Protein AF-0000000080770138 (afdb_homodimer)

Solvent-accessible surface area (backbone atoms only — not comparable to full-atom values): 15172 Å² total; per-residue (Å²): 129,86,70,52,63,52,50,51,51,54,52,38,51,50,32,44,72,73,68,39,85,48,69,77,71,56,89,82,59,51,64,48,75,45,73,47,91,84,53,34,36,38,36,38,32,60,64,54,80,55,30,27,36,43,32,42,41,29,30,88,67,35,73,73,70,49,72,66,50,52,52,50,40,27,38,61,32,43,89,66,91,48,98,60,67,45,35,44,20,22,48,97,85,57,30,39,32,36,30,39,81,42,63,42,63,95,66,53,68,73,55,52,50,50,43,50,50,41,41,50,50,53,51,50,51,52,53,50,52,50,60,65,66,44,85,126,131,85,71,52,61,50,49,51,51,55,51,38,53,51,31,44,72,73,67,39,85,47,69,77,71,57,91,82,59,51,66,48,76,46,73,47,91,84,54,34,37,38,35,39,32,59,63,55,81,55,30,26,34,44,32,42,42,30,30,89,69,36,72,71,68,48,69,68,51,52,51,50,41,28,38,62,33,42,89,65,90,48,97,59,67,46,35,45,19,23,49,98,86,55,31,40,31,34,31,40,80,41,61,43,62,96,65,52,67,72,56,50,50,50,42,50,50,41,42,51,52,53,52,49,50,53,52,50,52,50,58,66,66,44,85,126

Sequence (272 aa):
MHDLTAFHHCAAELLRHLGFDAPQPAAGQEVVSLTVEQRFTLHLGAIDQDSWFMQADLGDALPSPSAALLERALRGNQIAARPWQPVAALDTEGRLGCWLRLPSHGVDLPMLAAALDALIAAAEDLLGQAEAALPRMHDLTAFHHCAAELLRHLGFDAPQPAAGQEVVSLTVEQRFTLHLGAIDQDSWFMQADLGDALPSPSAALLERALRGNQIAARPWQPVAALDTEGRLGCWLRLPSHGVDLPMLAAALDALIAAAEDLLGQAEAALPR

InterPro domains:
  IPR010261 Tir chaperone protein (CesT) family [PF05932] (10-126)

Radius of gyration: 19.42 Å; Cα contacts (8 Å, |Δi|>4): 450; chains: 2; bounding box: 46×52×47 Å

Nearest PDB structures (foldseek):
  1xkp-assembly1_B  TM=8.056E-01  e=9.296E-06  Yersinia pestis
  4akx-assembly1_A  TM=7.926E-01  e=6.141E-06  Pseudomonas aeruginosa
  5wez-assembly1_A  TM=7.910E-01  e=4.923E-04  Escherichia coli O127:H6 str. E2348/69
  1s28-assembly1_A  TM=6.857E-01  e=1.055E-04  Pseudomonas savastanoi pv. phaseolicola
  5z38-assembly1_A  TM=7.660E-01  e=1.063E-03  Escherichia coli

pLDDT: mean 87.84, std 9.49, range [49.78, 97.94]

Foldseek 3Di:
DFPCPLQQVLVQLQCVVVVHPRPRPPDPPFKDWDDDPVQWIWIWGDDGNWKIKIKTWRCVLPVDADPVLVVVLVVLQDDDPDPARWHWDADPNRTIMIMTMDTSPDDDNVNSVVNVVNRVVSSVVSSVVRVVPPDD/DFPCPLQQVLVQLQCVVVVHPRPRPPDPPFKDWDDDPVQWIWIWGDDGNWKIKIKTWRCVLPVDFDPVLVVVLVVLQDDDPDPARWHWDADPNRTIMIMTMDTSPDDDNVNSVVNVVNRVVSSVVSSVVRVVPPDD

Organism: Chromobacterium violaceum (strain ATCC 12472 / DSM 30191 / JCM 1249 / CCUG 213 / NBRC 12614 / NCIMB 9131 / NCTC 9757 / MK) (NCBI:txid243365)

Structure (mmCIF, N/CA/C/O backbone):
data_AF-0000000080770138-model_v1
#
loop_
_entity.id
_entity.type
_entity.pdbx_description
1 polymer 'Tir chaperone protein (CesT)'
#
loop_
_atom_site.group_PDB
_atom_site.id
_atom_site.type_symbol
_atom_site.label_atom_id
_atom_site.label_alt_id
_atom_site.label_comp_id
_atom_site.label_asym_id
_atom_site.label_entity_id
_atom_site.label_seq_id
_atom_site.pdbx_PDB_ins_code
_atom_site.Cartn_x
_atom_site.Cartn_y
_atom_site.Cartn_z
_atom_site.occupancy
_atom_site.B_iso_or_equiv
_atom_site.auth_seq_id
_atom_site.auth_comp_id
_atom_site.auth_asym_id
_atom_site.auth_atom_id
_atom_site.pdbx_PDB_model_num
ATOM 1 N N . MET A 1 1 ? 14.18 -0.059 -24.812 1 50.22 1 MET A N 1
ATOM 2 C CA . MET A 1 1 ? 13.594 -1.322 -24.375 1 50.22 1 MET A CA 1
ATOM 3 C C . MET A 1 1 ? 13.82 -1.543 -22.875 1 50.22 1 MET A C 1
ATOM 5 O O . MET A 1 1 ? 14.883 -1.204 -22.359 1 50.22 1 MET A O 1
ATOM 9 N N . HIS A 1 2 ? 12.703 -1.639 -22 1 69.62 2 HIS A N 1
ATOM 10 C CA . HIS A 1 2 ? 12.781 -1.718 -20.547 1 69.62 2 HIS A CA 1
ATOM 11 C C . HIS A 1 2 ? 13.57 -2.945 -20.109 1 69.62 2 HIS A C 1
ATOM 13 O O . HIS A 1 2 ? 13.312 -4.059 -20.578 1 69.62 2 HIS A O 1
ATOM 19 N N . ASP A 1 3 ? 14.852 -2.701 -19.781 1 84.69 3 ASP A N 1
ATOM 20 C CA . ASP A 1 3 ? 15.695 -3.781 -19.281 1 84.69 3 ASP A CA 1
ATOM 21 C C . ASP A 1 3 ? 14.984 -4.582 -18.188 1 84.69 3 ASP A C 1
ATOM 23 O O . ASP A 1 3 ? 14.766 -4.082 -17.078 1 84.69 3 ASP A O 1
ATOM 27 N N . LEU A 1 4 ? 14.516 -5.867 -18.625 1 90.12 4 LEU A N 1
ATOM 28 C CA . LEU A 1 4 ? 13.719 -6.711 -17.734 1 90.12 4 LEU A CA 1
ATOM 29 C C . LEU A 1 4 ? 14.586 -7.773 -17.062 1 90.12 4 LEU A C 1
ATOM 31 O O . LEU A 1 4 ? 14.07 -8.648 -16.359 1 90.12 4 LEU A O 1
ATOM 35 N N . THR A 1 5 ? 15.859 -7.652 -17.219 1 89.12 5 THR A N 1
ATOM 36 C CA . THR A 1 5 ? 16.797 -8.695 -16.797 1 89.12 5 THR A CA 1
ATOM 37 C C . THR A 1 5 ? 16.703 -8.93 -15.289 1 89.12 5 THR A C 1
ATOM 39 O O . THR A 1 5 ? 16.641 -10.07 -14.836 1 89.12 5 THR A O 1
ATOM 42 N N . ALA A 1 6 ? 16.719 -7.883 -14.547 1 89.44 6 ALA A N 1
ATOM 43 C CA . ALA A 1 6 ? 16.672 -8 -13.094 1 89.44 6 ALA A CA 1
ATOM 44 C C . ALA A 1 6 ? 15.375 -8.648 -12.633 1 89.44 6 ALA A C 1
ATOM 46 O O . ALA A 1 6 ? 15.383 -9.531 -11.766 1 89.44 6 ALA A O 1
ATOM 47 N N . PHE A 1 7 ? 14.328 -8.211 -13.242 1 91.56 7 PHE A N 1
ATOM 48 C CA . PHE A 1 7 ? 13.039 -8.805 -12.922 1 91.56 7 PHE A CA 1
ATOM 49 C C . PHE A 1 7 ? 13.016 -10.289 -13.273 1 91.56 7 PHE A C 1
ATOM 51 O O . PHE A 1 7 ? 12.609 -11.125 -12.461 1 91.56 7 PHE A O 1
ATOM 58 N N . HIS A 1 8 ? 13.414 -10.633 -14.414 1 91 8 HIS A N 1
ATOM 59 C CA . HIS A 1 8 ? 13.406 -12.023 -14.852 1 91 8 HIS A CA 1
ATOM 60 C C . HIS A 1 8 ? 14.219 -12.906 -13.906 1 91 8 HIS A C 1
ATOM 62 O O . HIS A 1 8 ? 13.82 -14.039 -13.609 1 91 8 HIS A O 1
ATOM 68 N N . HIS A 1 9 ? 15.281 -12.383 -13.469 1 89.25 9 HIS A N 1
ATOM 69 C CA . HIS A 1 9 ? 16.125 -13.125 -12.539 1 89.25 9 HIS A CA 1
ATOM 70 C C . HIS A 1 9 ? 15.391 -13.406 -11.234 1 89.25 9 HIS A C 1
ATOM 72 O O . HIS A 1 9 ? 15.375 -14.539 -10.758 1 89.25 9 HIS A O 1
ATOM 78 N N . CYS A 1 10 ? 14.805 -12.383 -10.672 1 90.31 10 CYS A N 1
ATOM 79 C CA . CYS A 1 10 ? 14.07 -12.523 -9.414 1 90.31 10 CYS A CA 1
ATOM 80 C C . CYS A 1 10 ? 12.906 -13.492 -9.57 1 90.31 10 CYS A C 1
ATOM 82 O O . CYS A 1 10 ? 12.711 -14.383 -8.742 1 90.31 10 CYS A O 1
ATOM 84 N N . ALA A 1 11 ? 12.18 -13.312 -10.641 1 90 11 ALA A N 1
ATOM 85 C CA . ALA A 1 11 ? 11.023 -14.164 -10.906 1 90 11 ALA A CA 1
ATOM 86 C C . ALA A 1 11 ? 11.445 -15.625 -11.062 1 90 11 ALA A C 1
ATOM 88 O O . ALA A 1 11 ? 10.82 -16.516 -10.492 1 90 11 ALA A O 1
ATOM 89 N N . ALA A 1 12 ? 12.461 -15.828 -11.789 1 88.31 12 ALA A N 1
ATOM 90 C CA . ALA A 1 12 ? 12.945 -17.188 -12.023 1 88.31 12 ALA A CA 1
ATOM 91 C C . ALA A 1 12 ? 13.398 -17.844 -10.727 1 88.31 12 ALA A C 1
ATOM 93 O O . ALA A 1 12 ? 13.125 -19.016 -10.484 1 88.31 12 ALA A O 1
ATOM 94 N N . GLU A 1 13 ? 14.078 -17.125 -9.945 1 89.38 13 GLU A N 1
ATOM 95 C CA . GLU A 1 13 ? 14.555 -17.625 -8.664 1 89.38 13 GLU A CA 1
ATOM 96 C C . GLU A 1 13 ? 13.383 -18.031 -7.766 1 89.38 13 GLU A C 1
ATOM 98 O O . GLU A 1 13 ? 13.422 -19.094 -7.137 1 89.38 13 GLU A O 1
ATOM 103 N N . LEU A 1 14 ? 12.461 -17.172 -7.75 1 89.12 14 LEU A N 1
ATOM 104 C CA . LEU A 1 14 ? 11.289 -17.453 -6.926 1 89.12 14 LEU A CA 1
ATOM 105 C C . LEU A 1 14 ? 10.547 -18.688 -7.434 1 89.12 14 LEU A C 1
ATOM 107 O O . LEU A 1 14 ? 10.18 -19.562 -6.648 1 89.12 14 LEU A O 1
ATOM 111 N N . LEU A 1 15 ? 10.352 -18.75 -8.703 1 86.81 15 LEU A N 1
ATOM 112 C CA . LEU A 1 15 ? 9.625 -19.859 -9.297 1 86.81 15 LEU A CA 1
ATOM 113 C C . LEU A 1 15 ? 10.359 -21.172 -9.07 1 86.81 15 LEU A C 1
ATOM 115 O O . LEU A 1 15 ? 9.742 -22.203 -8.758 1 86.81 15 LEU A O 1
ATOM 119 N N . ARG A 1 16 ? 11.633 -21.078 -9.18 1 87.31 16 ARG A N 1
ATOM 120 C CA . ARG A 1 16 ? 12.438 -22.266 -8.898 1 87.31 16 ARG A CA 1
ATOM 121 C C . ARG A 1 16 ? 12.281 -22.703 -7.445 1 87.31 16 ARG A C 1
ATOM 123 O O . ARG A 1 16 ? 12.156 -23.891 -7.164 1 87.31 16 ARG A O 1
ATOM 130 N N . HIS A 1 17 ? 12.281 -21.766 -6.633 1 87.12 17 HIS A N 1
ATOM 131 C CA . HIS A 1 17 ? 12.109 -22.047 -5.211 1 87.12 17 HIS A CA 1
ATOM 132 C C . HIS A 1 17 ? 10.758 -22.703 -4.941 1 87.12 17 HIS A C 1
ATOM 134 O O . HIS A 1 17 ? 10.641 -23.547 -4.051 1 87.12 17 HIS A O 1
ATOM 140 N N . LEU A 1 18 ? 9.758 -22.328 -5.68 1 83.62 18 LEU A N 1
ATOM 141 C CA . LEU A 1 18 ? 8.414 -22.859 -5.508 1 83.62 18 LEU A CA 1
ATOM 142 C C . LEU A 1 18 ? 8.266 -24.219 -6.184 1 83.62 18 LEU A C 1
ATOM 144 O O . LEU A 1 18 ? 7.203 -24.844 -6.109 1 83.62 18 LEU A O 1
ATOM 148 N N . GLY A 1 19 ? 9.25 -24.672 -6.863 1 81.31 19 GLY A N 1
ATOM 149 C CA . GLY A 1 19 ? 9.234 -25.984 -7.484 1 81.31 19 GLY A CA 1
ATOM 150 C C . GLY A 1 19 ? 8.734 -25.969 -8.914 1 81.31 19 GLY A C 1
ATOM 151 O O . GLY A 1 19 ? 8.383 -27 -9.477 1 81.31 19 GLY A O 1
ATOM 152 N N . PHE A 1 20 ? 8.523 -24.812 -9.328 1 78.19 20 PHE A N 1
ATOM 153 C CA . PHE A 1 20 ? 8.086 -24.703 -10.711 1 78.19 20 PHE A CA 1
ATOM 154 C C . PHE A 1 20 ? 9.273 -24.703 -11.664 1 78.19 20 PHE A C 1
ATOM 156 O O . PHE A 1 20 ? 10.344 -24.203 -11.32 1 78.19 20 PHE A O 1
ATOM 163 N N . ASP A 1 21 ? 8.984 -25.547 -12.711 1 70.81 21 ASP A N 1
ATOM 164 C CA . ASP A 1 21 ? 9.969 -25.375 -13.773 1 70.81 21 ASP A CA 1
ATOM 165 C C . ASP A 1 21 ? 9.906 -23.969 -14.359 1 70.81 21 ASP A C 1
ATOM 167 O O . ASP A 1 21 ? 8.828 -23.469 -14.695 1 70.81 21 ASP A O 1
ATOM 171 N N . ALA A 1 22 ? 10.711 -23.125 -13.867 1 61.22 22 ALA A N 1
ATOM 172 C CA . ALA A 1 22 ? 10.633 -21.734 -14.281 1 61.22 22 ALA A CA 1
ATOM 173 C C . ALA A 1 22 ? 11.25 -21.531 -15.664 1 61.22 22 ALA A C 1
ATOM 175 O O . ALA A 1 22 ? 12.469 -21.391 -15.797 1 61.22 22 ALA A O 1
ATOM 176 N N . PRO A 1 23 ? 10.438 -21.891 -16.719 1 61.12 23 PRO A N 1
ATOM 177 C CA . PRO A 1 23 ? 11.055 -21.5 -17.984 1 61.12 23 PRO A CA 1
ATOM 178 C C . PRO A 1 23 ? 11.469 -20.031 -18.016 1 61.12 23 PRO A C 1
ATOM 180 O O . PRO A 1 23 ? 10.867 -19.203 -17.328 1 61.12 23 PRO A O 1
ATOM 183 N N . GLN A 1 24 ? 12.625 -19.766 -18.562 1 66.62 24 GLN A N 1
ATOM 184 C CA . GLN A 1 24 ? 13.031 -18.391 -18.781 1 66.62 24 GLN A CA 1
ATOM 185 C C . GLN A 1 24 ? 11.914 -17.578 -19.453 1 66.62 24 GLN A C 1
ATOM 187 O O . GLN A 1 24 ? 11.406 -17.984 -20.5 1 66.62 24 GLN A O 1
ATOM 192 N N . PRO A 1 25 ? 11.422 -16.656 -18.625 1 70.12 25 PRO A N 1
ATOM 193 C CA . PRO A 1 25 ? 10.438 -15.812 -19.328 1 70.12 25 PRO A CA 1
ATOM 194 C C . PRO A 1 25 ? 10.922 -15.336 -20.688 1 70.12 25 PRO A C 1
ATOM 196 O O . PRO A 1 25 ? 12.125 -15.164 -20.891 1 70.12 25 PRO A O 1
ATOM 199 N N . ALA A 1 26 ? 9.992 -15.383 -21.672 1 76.25 26 ALA A N 1
ATOM 200 C CA . ALA A 1 26 ? 10.336 -14.836 -22.984 1 76.25 26 ALA A CA 1
ATOM 201 C C . ALA A 1 26 ? 10.922 -13.438 -22.844 1 76.25 26 ALA A C 1
ATOM 203 O O . ALA A 1 26 ? 10.648 -12.727 -21.875 1 76.25 26 ALA A O 1
ATOM 204 N N . ALA A 1 27 ? 11.594 -13.195 -23.953 1 75.31 27 ALA A N 1
ATOM 205 C CA . ALA A 1 27 ? 12.18 -11.859 -24 1 75.31 27 ALA A CA 1
ATOM 206 C C . ALA A 1 27 ? 11.102 -10.781 -23.938 1 75.31 27 ALA A C 1
ATOM 208 O O . ALA A 1 27 ? 10.07 -10.883 -24.594 1 75.31 27 ALA A O 1
ATOM 209 N N . GLY A 1 28 ? 11.023 -9.984 -22.953 1 82.38 28 GLY A N 1
ATOM 210 C CA . GLY A 1 28 ? 10.109 -8.859 -22.859 1 82.38 28 GLY A CA 1
ATOM 211 C C . GLY A 1 28 ? 8.883 -9.164 -22.016 1 82.38 28 GLY A C 1
ATOM 212 O O . GLY A 1 28 ? 8.008 -8.312 -21.859 1 82.38 28 GLY A O 1
ATOM 213 N N . GLN A 1 29 ? 8.805 -10.484 -21.781 1 83.94 29 GLN A N 1
ATOM 214 C CA . GLN A 1 29 ? 7.648 -10.844 -20.953 1 83.94 29 GLN A CA 1
ATOM 215 C C . GLN A 1 29 ? 7.652 -10.07 -19.641 1 83.94 29 GLN A C 1
ATOM 217 O O . GLN A 1 29 ? 8.508 -10.305 -18.781 1 83.94 29 GLN A O 1
ATOM 222 N N . GLU A 1 30 ? 6.625 -9.227 -19.422 1 89.56 30 GLU A N 1
ATOM 223 C CA . GLU A 1 30 ? 6.609 -8.328 -18.281 1 89.56 30 GLU A CA 1
ATOM 224 C C . GLU A 1 30 ? 5.805 -8.922 -17.125 1 89.56 30 GLU A C 1
ATOM 226 O O . GLU A 1 30 ? 5.875 -8.43 -15.992 1 89.56 30 GLU A O 1
ATOM 231 N N . VAL A 1 31 ? 5.031 -10 -17.516 1 90.44 31 VAL A N 1
ATOM 232 C CA . VAL A 1 31 ? 4.199 -10.586 -16.484 1 90.44 31 VAL A CA 1
ATOM 233 C C . VAL A 1 31 ? 4.25 -12.109 -16.562 1 90.44 31 VAL A C 1
ATOM 235 O O . VAL A 1 31 ? 4.207 -12.672 -17.656 1 90.44 31 VAL A O 1
ATOM 238 N N . VAL A 1 32 ? 4.398 -12.75 -15.461 1 88.38 32 VAL A N 1
ATOM 239 C CA . VAL A 1 32 ? 4.309 -14.195 -15.289 1 88.38 32 VAL A CA 1
ATOM 240 C C . VAL A 1 32 ? 3.174 -14.539 -14.328 1 88.38 32 VAL A C 1
ATOM 242 O O . VAL A 1 32 ? 3.049 -13.922 -13.266 1 88.38 32 VAL A O 1
ATOM 245 N N . SER A 1 33 ? 2.371 -15.492 -14.766 1 88.62 33 SER A N 1
ATOM 246 C CA . SER A 1 33 ? 1.244 -15.859 -13.914 1 88.62 33 SER A CA 1
ATOM 247 C C . SER A 1 33 ? 1.257 -17.344 -13.594 1 88.62 33 SER A C 1
ATOM 249 O O . SER A 1 33 ? 1.624 -18.172 -14.438 1 88.62 33 SER A O 1
ATOM 251 N N . LEU A 1 34 ? 0.847 -17.625 -12.383 1 83.38 34 LEU A N 1
ATOM 252 C CA . LEU A 1 34 ? 0.675 -19.016 -11.984 1 83.38 34 LEU A CA 1
ATOM 253 C C . LEU A 1 34 ? -0.52 -19.172 -11.047 1 83.38 34 LEU A C 1
ATOM 255 O O . LEU A 1 34 ? -0.789 -18.297 -10.227 1 83.38 34 LEU A O 1
ATOM 259 N N . THR A 1 35 ? -1.291 -20.234 -11.281 1 81.62 35 THR A N 1
ATOM 260 C CA . THR A 1 35 ? -2.422 -20.531 -10.406 1 81.62 35 THR A CA 1
ATOM 261 C C . THR A 1 35 ? -1.966 -21.297 -9.172 1 81.62 35 THR A C 1
ATOM 263 O O . THR A 1 35 ? -1.229 -22.281 -9.281 1 81.62 35 THR A O 1
ATOM 266 N N . VAL A 1 36 ? -2.352 -20.781 -8.031 1 77.56 36 VAL A N 1
ATOM 267 C CA . VAL A 1 36 ? -1.995 -21.422 -6.77 1 77.56 36 VAL A CA 1
ATOM 268 C C . VAL A 1 36 ? -3.176 -22.234 -6.254 1 77.56 36 VAL A C 1
ATOM 270 O O . VAL A 1 36 ? -4.207 -21.688 -5.875 1 77.56 36 VAL A O 1
ATOM 273 N N . GLU A 1 37 ? -3.035 -23.547 -6.145 1 74.31 37 GLU A N 1
ATOM 274 C CA . GLU A 1 37 ? -3.977 -24.531 -5.605 1 74.31 37 GLU A CA 1
ATOM 275 C C . GLU A 1 37 ? -5.406 -24.219 -6.047 1 74.31 37 GLU A C 1
ATOM 277 O O . GLU A 1 37 ? -6.348 -24.375 -5.27 1 74.31 37 GLU A O 1
ATOM 282 N N . GLN A 1 38 ? -5.625 -23.594 -7.105 1 75.38 38 GLN A N 1
ATOM 283 C CA . GLN A 1 38 ? -6.926 -23.297 -7.699 1 75.38 38 GLN A CA 1
ATOM 284 C C . GLN A 1 38 ? -7.707 -22.297 -6.852 1 75.38 38 GLN A C 1
ATOM 286 O O . GLN A 1 38 ? -8.93 -22.219 -6.949 1 75.38 38 GLN A O 1
ATOM 291 N N . ARG A 1 39 ? -7.09 -21.688 -5.918 1 81.38 39 ARG A N 1
ATOM 292 C CA . ARG A 1 39 ? -7.777 -20.734 -5.059 1 81.38 39 ARG A CA 1
ATOM 293 C C . ARG A 1 39 ? -7.613 -19.312 -5.582 1 81.38 39 ARG A C 1
ATOM 295 O O . ARG A 1 39 ? -8.562 -18.531 -5.574 1 81.38 39 ARG A O 1
ATOM 302 N N . PHE A 1 40 ? -6.41 -19.047 -6.027 1 88.31 40 PHE A N 1
ATOM 303 C CA . PHE A 1 40 ? -6.191 -17.719 -6.609 1 88.31 40 PHE A CA 1
ATOM 304 C C . PHE A 1 40 ? -5.004 -17.75 -7.566 1 88.31 40 PHE A C 1
ATOM 306 O O . PHE A 1 40 ? -4.262 -18.734 -7.621 1 88.31 40 PHE A O 1
ATOM 313 N N . THR A 1 41 ? -4.93 -16.766 -8.414 1 91.19 41 THR A N 1
ATOM 314 C CA . THR A 1 41 ? -3.854 -16.641 -9.398 1 91.19 41 THR A CA 1
ATOM 315 C C . THR A 1 41 ? -2.787 -15.664 -8.914 1 91.19 41 THR A C 1
ATOM 317 O O . THR A 1 41 ? -3.107 -14.555 -8.484 1 91.19 41 THR A O 1
ATOM 320 N N . LEU A 1 42 ? -1.562 -16.094 -8.961 1 92.94 42 LEU A N 1
ATOM 321 C CA . LEU A 1 42 ? -0.413 -15.266 -8.617 1 92.94 42 LEU A CA 1
ATOM 322 C C . LEU A 1 42 ? 0.199 -14.648 -9.875 1 92.94 42 LEU A C 1
ATOM 324 O O . LEU A 1 42 ? 0.485 -15.352 -10.844 1 92.94 42 LEU A O 1
ATOM 328 N N . HIS A 1 43 ? 0.376 -13.359 -9.891 1 93.69 43 HIS A N 1
ATOM 329 C CA . HIS A 1 43 ? 1.043 -12.641 -10.969 1 93.69 43 HIS A CA 1
ATOM 330 C C . HIS A 1 43 ? 2.342 -12 -10.484 1 93.69 43 HIS A C 1
ATOM 332 O O . HIS A 1 43 ? 2.367 -11.352 -9.438 1 93.69 43 HIS A O 1
ATOM 338 N N . LEU A 1 44 ? 3.355 -12.305 -11.18 1 94.25 44 LEU A N 1
ATOM 339 C CA . LEU A 1 44 ? 4.609 -11.562 -11.039 1 94.25 44 LEU A CA 1
ATOM 340 C C . LEU A 1 44 ? 4.82 -10.625 -12.227 1 94.25 44 LEU A C 1
ATOM 342 O O . LEU A 1 44 ? 4.703 -11.047 -13.383 1 94.25 44 LEU A O 1
ATOM 346 N N . GLY A 1 45 ? 5.129 -9.336 -11.898 1 94.88 45 GLY A N 1
ATOM 347 C CA . GLY A 1 45 ? 5.242 -8.414 -13.023 1 94.88 45 GLY A CA 1
ATOM 348 C C . GLY A 1 45 ? 6.242 -7.301 -12.781 1 94.88 45 GLY A C 1
ATOM 349 O O . GLY A 1 45 ? 6.445 -6.875 -11.648 1 94.88 45 GLY A O 1
ATOM 350 N N . ALA A 1 46 ? 6.746 -6.816 -13.891 1 94 46 ALA A N 1
ATOM 351 C CA . ALA A 1 46 ? 7.648 -5.668 -13.828 1 94 46 ALA A CA 1
ATOM 352 C C . ALA A 1 46 ? 6.867 -4.359 -13.75 1 94 46 ALA A C 1
ATOM 354 O O . ALA A 1 46 ? 5.836 -4.203 -14.406 1 94 46 ALA A O 1
ATOM 355 N N . ILE A 1 47 ? 7.281 -3.455 -12.898 1 92.06 47 ILE A N 1
ATOM 356 C CA . ILE A 1 47 ? 6.703 -2.117 -12.844 1 92.06 47 ILE A CA 1
ATOM 357 C C . ILE A 1 47 ? 7.59 -1.143 -13.617 1 92.06 47 ILE A C 1
ATOM 359 O O . ILE A 1 47 ? 7.129 -0.488 -14.555 1 92.06 47 ILE A O 1
ATOM 363 N N . ASP A 1 48 ? 8.852 -1.019 -13.242 1 87.5 48 ASP A N 1
ATOM 364 C CA . ASP A 1 48 ? 9.883 -0.213 -13.883 1 87.5 48 ASP A CA 1
ATOM 365 C C . ASP A 1 48 ? 11.258 -0.848 -13.711 1 87.5 48 ASP A C 1
ATOM 367 O O . ASP A 1 48 ? 11.367 -2.037 -13.406 1 87.5 48 ASP A O 1
ATOM 371 N N . GLN A 1 49 ? 12.266 -0.114 -13.977 1 84.38 49 GLN A N 1
ATOM 372 C CA . GLN A 1 49 ? 13.617 -0.66 -13.938 1 84.38 49 GLN A CA 1
ATOM 373 C C . GLN A 1 49 ? 14.008 -1.046 -12.516 1 84.38 49 GLN A C 1
ATOM 375 O O . GLN A 1 49 ? 14.828 -1.947 -12.312 1 84.38 49 GLN A O 1
ATOM 380 N N . ASP A 1 50 ? 13.328 -0.495 -11.594 1 87.81 50 ASP A N 1
ATOM 381 C CA . ASP A 1 50 ? 13.812 -0.628 -10.227 1 87.81 50 ASP A CA 1
ATOM 382 C C . ASP A 1 50 ? 12.852 -1.467 -9.383 1 87.81 50 ASP A C 1
ATOM 384 O O . ASP A 1 50 ? 13.195 -1.89 -8.273 1 87.81 50 ASP A O 1
ATOM 388 N N . SER A 1 51 ? 11.656 -1.701 -9.984 1 92.81 51 SER A N 1
ATOM 389 C CA . SER A 1 51 ? 10.664 -2.33 -9.117 1 92.81 51 SER A CA 1
ATOM 390 C C . SER A 1 51 ? 9.805 -3.324 -9.891 1 92.81 51 SER A C 1
ATOM 392 O O . SER A 1 51 ? 9.641 -3.193 -11.102 1 92.81 51 SER A O 1
ATOM 394 N N . TRP A 1 52 ? 9.367 -4.312 -9.242 1 93.75 52 TRP A N 1
ATOM 395 C CA . TRP A 1 52 ? 8.383 -5.273 -9.742 1 93.75 52 TRP A CA 1
ATOM 396 C C . TRP A 1 52 ? 7.391 -5.648 -8.648 1 93.75 52 TRP A C 1
ATOM 398 O O . TRP A 1 52 ? 7.477 -5.148 -7.523 1 93.75 52 TRP A O 1
ATOM 408 N N . PHE A 1 53 ? 6.363 -6.426 -9.07 1 95.69 53 PHE A N 1
ATOM 409 C CA . PHE A 1 53 ? 5.324 -6.695 -8.086 1 95.69 53 PHE A CA 1
ATOM 410 C C . PHE A 1 53 ? 4.938 -8.172 -8.094 1 95.69 53 PHE A C 1
ATOM 412 O O . PHE A 1 53 ? 5.219 -8.883 -9.062 1 95.69 53 PHE A O 1
ATOM 419 N N . MET A 1 54 ? 4.395 -8.594 -6.992 1 96.06 54 MET A N 1
ATOM 420 C CA . MET A 1 54 ? 3.613 -9.82 -6.848 1 96.06 54 MET A CA 1
ATOM 421 C C . MET A 1 54 ? 2.156 -9.5 -6.527 1 96.06 54 MET A C 1
ATOM 423 O O . MET A 1 54 ? 1.874 -8.641 -5.695 1 96.06 54 MET A O 1
ATOM 427 N N . GLN A 1 55 ? 1.3 -10.18 -7.219 1 96.62 55 GLN A N 1
ATOM 428 C CA . GLN A 1 55 ? -0.12 -9.93 -7 1 96.62 55 GLN A CA 1
ATOM 429 C C . GLN A 1 55 ? -0.909 -11.234 -6.941 1 96.62 55 GLN A C 1
ATOM 431 O O . GLN A 1 55 ? -0.664 -12.148 -7.734 1 96.62 55 GLN A O 1
ATOM 436 N N . ALA A 1 56 ? -1.729 -11.336 -5.98 1 95.75 56 ALA A N 1
ATOM 437 C CA . ALA A 1 56 ? -2.713 -12.414 -5.918 1 95.75 56 ALA A CA 1
ATOM 438 C C . ALA A 1 56 ? -4.086 -11.93 -6.375 1 95.75 56 ALA A C 1
ATOM 440 O O . ALA A 1 56 ? -4.66 -11.016 -5.773 1 95.75 56 ALA A O 1
ATOM 441 N N . ASP A 1 57 ? -4.555 -12.5 -7.375 1 93.81 57 ASP A N 1
ATOM 442 C CA . ASP A 1 57 ? -5.891 -12.234 -7.898 1 93.81 57 ASP A CA 1
ATOM 443 C C . ASP A 1 57 ? -6.91 -13.211 -7.312 1 93.81 57 ASP A C 1
ATOM 445 O O . ASP A 1 57 ? -6.828 -14.422 -7.543 1 93.81 57 ASP A O 1
ATOM 449 N N . LEU A 1 58 ? -7.898 -12.602 -6.629 1 93.19 58 LEU A N 1
ATOM 450 C CA . LEU A 1 58 ? -8.891 -13.422 -5.945 1 93.19 58 LEU A CA 1
ATOM 451 C C . LEU A 1 58 ? -10.227 -13.391 -6.684 1 93.19 58 LEU A C 1
ATOM 453 O O . LEU A 1 58 ? -11.227 -13.906 -6.188 1 93.19 58 LEU A O 1
ATOM 457 N N . GLY A 1 59 ? -10.305 -12.734 -7.781 1 81.88 59 GLY A N 1
ATOM 458 C CA . GLY A 1 59 ? -11.555 -12.445 -8.469 1 81.88 59 GLY A CA 1
ATOM 459 C C . GLY A 1 59 ? -12.383 -13.688 -8.75 1 81.88 59 GLY A C 1
ATOM 460 O O . GLY A 1 59 ? -13.594 -13.703 -8.508 1 81.88 59 GLY A O 1
ATOM 461 N N . ASP A 1 60 ? -11.836 -14.75 -9.172 1 80.62 60 ASP A N 1
ATOM 462 C CA . ASP A 1 60 ? -12.578 -15.953 -9.5 1 80.62 60 ASP A CA 1
ATOM 463 C C . ASP A 1 60 ? -13.109 -16.641 -8.242 1 80.62 60 ASP A C 1
ATOM 465 O O . ASP A 1 60 ? -14.172 -17.25 -8.258 1 80.62 60 ASP A O 1
ATOM 469 N N . ALA A 1 61 ? -12.344 -16.438 -7.215 1 81.38 61 ALA A N 1
ATOM 470 C CA . ALA A 1 61 ? -12.711 -17.047 -5.941 1 81.38 61 ALA A CA 1
ATOM 471 C C . ALA A 1 61 ? -13.711 -16.172 -5.184 1 81.38 61 ALA A C 1
ATOM 473 O O . ALA A 1 61 ? -14.391 -16.656 -4.273 1 81.38 61 ALA A O 1
ATOM 474 N N . LEU A 1 62 ? -13.703 -14.914 -5.516 1 83.75 62 LEU A N 1
ATOM 475 C CA . LEU A 1 62 ? -14.578 -13.945 -4.859 1 83.75 62 LEU A CA 1
ATOM 476 C C . LEU A 1 62 ? -15.266 -13.047 -5.887 1 83.75 62 LEU A C 1
ATOM 478 O O . LEU A 1 62 ? -14.961 -11.859 -5.977 1 83.75 62 LEU A O 1
ATOM 482 N N . PRO A 1 63 ? -16.203 -13.539 -6.5 1 77.12 63 PRO A N 1
ATOM 483 C CA . PRO A 1 63 ? -16.781 -12.797 -7.617 1 77.12 63 PRO A CA 1
ATOM 484 C C . PRO A 1 63 ? -17.625 -11.594 -7.16 1 77.12 63 PRO A C 1
ATOM 486 O O . PRO A 1 63 ? -17.781 -10.633 -7.914 1 77.12 63 PRO A O 1
ATOM 489 N N . SER A 1 64 ? -18.125 -11.562 -6.031 1 81.12 64 SER A N 1
ATOM 490 C CA . SER A 1 64 ? -18.953 -10.461 -5.539 1 81.12 64 SER A CA 1
ATOM 491 C C . SER A 1 64 ? -18.656 -10.164 -4.074 1 81.12 64 SER A C 1
ATOM 493 O O . SER A 1 64 ? -19.391 -10.594 -3.186 1 81.12 64 SER A O 1
ATOM 495 N N . PRO A 1 65 ? -17.547 -9.477 -3.916 1 87.5 65 PRO A N 1
ATOM 496 C CA . PRO A 1 65 ? -17.234 -9.203 -2.514 1 87.5 65 PRO A CA 1
ATOM 497 C C . PRO A 1 65 ? -18.281 -8.328 -1.826 1 87.5 65 PRO A C 1
ATOM 499 O O . PRO A 1 65 ? -18.766 -7.363 -2.422 1 87.5 65 PRO A O 1
ATOM 502 N N . SER A 1 66 ? -18.641 -8.742 -0.648 1 88.75 66 SER A N 1
ATOM 503 C CA . SER A 1 66 ? -19.609 -7.992 0.141 1 88.75 66 SER A CA 1
ATOM 504 C C . SER A 1 66 ? -19.016 -6.684 0.649 1 88.75 66 SER A C 1
ATOM 506 O O . SER A 1 66 ? -17.781 -6.531 0.702 1 88.75 66 SER A O 1
ATOM 508 N N . ALA A 1 67 ? -19.906 -5.766 1.072 1 88.38 67 ALA A N 1
ATOM 509 C CA . ALA A 1 67 ? -19.438 -4.512 1.667 1 88.38 67 ALA A CA 1
ATOM 510 C C . ALA A 1 67 ? -18.625 -4.77 2.928 1 88.38 67 ALA A C 1
ATOM 512 O O . ALA A 1 67 ? -17.641 -4.07 3.188 1 88.38 67 ALA A O 1
ATOM 513 N N . ALA A 1 68 ? -19 -5.746 3.6 1 90.94 68 ALA A N 1
ATOM 514 C CA . ALA A 1 68 ? -18.297 -6.102 4.824 1 90.94 68 ALA A CA 1
ATOM 515 C C . ALA A 1 68 ? -16.875 -6.57 4.52 1 90.94 68 ALA A C 1
ATOM 517 O O . ALA A 1 68 ? -15.938 -6.254 5.254 1 90.94 68 ALA A O 1
ATOM 518 N N . LEU A 1 69 ? -16.734 -7.305 3.51 1 93.44 69 LEU A N 1
ATOM 519 C CA . LEU A 1 69 ? -15.422 -7.789 3.123 1 93.44 69 LEU A CA 1
ATOM 520 C C . LEU A 1 69 ? -14.531 -6.637 2.658 1 93.44 69 LEU A C 1
ATOM 522 O O . LEU A 1 69 ? -13.336 -6.605 2.961 1 93.44 69 LEU A O 1
ATOM 526 N N . LEU A 1 70 ? -15.148 -5.73 1.923 1 93.94 70 LEU A N 1
ATOM 527 C CA . LEU A 1 70 ? -14.398 -4.57 1.466 1 93.94 70 LEU A CA 1
ATOM 528 C C . LEU A 1 70 ? -13.898 -3.742 2.648 1 93.94 70 LEU A C 1
ATOM 530 O O . LEU A 1 70 ? -12.766 -3.258 2.643 1 93.94 70 LEU A O 1
ATOM 534 N N . GLU A 1 71 ? -14.719 -3.592 3.59 1 94 71 GLU A N 1
ATOM 535 C CA . GLU A 1 71 ? -14.32 -2.877 4.801 1 94 71 GLU A CA 1
ATOM 536 C C . GLU A 1 71 ? -13.156 -3.58 5.496 1 94 71 GLU A C 1
ATOM 538 O O . GLU A 1 71 ? -12.195 -2.934 5.922 1 94 71 GLU A O 1
ATOM 543 N N . ARG A 1 72 ? -13.242 -4.824 5.578 1 94 72 ARG A N 1
ATOM 544 C CA . ARG A 1 72 ? -12.18 -5.598 6.223 1 94 72 ARG A CA 1
ATOM 545 C C . ARG A 1 72 ? -10.883 -5.516 5.434 1 94 72 ARG A C 1
ATOM 547 O O . ARG A 1 72 ? -9.797 -5.469 6.016 1 94 72 ARG A O 1
ATOM 554 N N . ALA A 1 73 ? -11.055 -5.594 4.168 1 96.12 73 ALA A N 1
ATOM 555 C CA . ALA A 1 73 ? -9.891 -5.461 3.305 1 96.12 73 ALA A CA 1
ATOM 556 C C . ALA A 1 73 ? -9.164 -4.141 3.561 1 96.12 73 ALA A C 1
ATOM 558 O O . ALA A 1 73 ? -7.938 -4.113 3.682 1 96.12 73 ALA A O 1
ATOM 559 N N . LEU A 1 74 ? -9.914 -3.064 3.682 1 97 74 LEU A N 1
ATOM 560 C CA . LEU A 1 74 ? -9.336 -1.751 3.936 1 97 74 LEU A CA 1
ATOM 561 C C . LEU A 1 74 ? -8.711 -1.693 5.324 1 97 74 LEU A C 1
ATOM 563 O O . LEU A 1 74 ? -7.699 -1.019 5.527 1 97 74 LEU A O 1
ATOM 567 N N . ARG A 1 75 ? -9.273 -2.361 6.258 1 95.94 75 ARG A N 1
ATOM 568 C CA . ARG A 1 75 ? -8.695 -2.418 7.594 1 95.94 75 ARG A CA 1
ATOM 569 C C . ARG A 1 75 ? -7.348 -3.139 7.574 1 95.94 75 ARG A C 1
ATOM 571 O O . ARG A 1 75 ? -6.438 -2.779 8.32 1 95.94 75 ARG A O 1
ATOM 578 N N . GLY A 1 76 ? -7.293 -4.094 6.762 1 95.94 76 GLY A N 1
ATOM 579 C CA . GLY A 1 76 ? -6.047 -4.824 6.609 1 95.94 76 GLY A CA 1
ATOM 580 C C . GLY A 1 76 ? -4.941 -3.996 5.98 1 95.94 76 GLY A C 1
ATOM 581 O O . GLY A 1 76 ? -3.77 -4.379 6.02 1 95.94 76 GLY A O 1
ATOM 582 N N . ASN A 1 77 ? -5.281 -2.869 5.371 1 97.44 77 ASN A N 1
ATOM 583 C CA . ASN A 1 77 ? -4.324 -2.014 4.676 1 97.44 77 ASN A CA 1
ATOM 584 C C . ASN A 1 77 ? -3.678 -1.009 5.621 1 97.44 77 ASN A C 1
ATOM 586 O O . ASN A 1 77 ? -2.893 -0.161 5.195 1 97.44 77 ASN A O 1
ATOM 590 N N . GLN A 1 78 ? -3.949 -1.075 6.84 1 95.19 78 GLN A N 1
ATOM 591 C CA . GLN A 1 78 ? -3.316 -0.171 7.797 1 95.19 78 GLN A CA 1
ATOM 592 C C . GLN A 1 78 ? -1.809 -0.397 7.852 1 95.19 78 GLN A C 1
ATOM 594 O O . GLN A 1 78 ? -1.34 -1.527 7.703 1 95.19 78 GLN A O 1
ATOM 599 N N . ILE A 1 79 ? -1.143 0.675 8.086 1 93.5 79 ILE A N 1
ATOM 600 C CA . ILE A 1 79 ? 0.311 0.601 8.172 1 93.5 79 ILE A CA 1
ATOM 601 C C . ILE A 1 79 ? 0.71 -0.337 9.312 1 93.5 79 ILE A C 1
ATOM 603 O O . ILE A 1 79 ? 0.091 -0.329 10.375 1 93.5 79 ILE A O 1
ATOM 607 N N . ALA A 1 80 ? 1.662 -1.199 9.047 1 89.94 80 ALA A N 1
ATOM 608 C CA . ALA A 1 80 ? 2.186 -2.125 10.047 1 89.94 80 ALA A CA 1
ATOM 609 C C . ALA A 1 80 ? 3.709 -2.199 9.984 1 89.94 80 ALA A C 1
ATOM 611 O O . ALA A 1 80 ? 4.312 -1.781 8.992 1 89.94 80 ALA A O 1
ATOM 612 N N . ALA A 1 81 ? 4.266 -2.625 11.133 1 86.38 81 ALA A N 1
ATOM 613 C CA . ALA A 1 81 ? 5.715 -2.793 11.211 1 86.38 81 ALA A CA 1
ATOM 614 C C . ALA A 1 81 ? 6.148 -4.102 10.555 1 86.38 81 ALA A C 1
ATOM 616 O O . ALA A 1 81 ? 6.73 -4.969 11.219 1 86.38 81 ALA A O 1
ATOM 617 N N . ARG A 1 82 ? 5.773 -4.336 9.344 1 86.5 82 ARG A N 1
ATOM 618 C CA . ARG A 1 82 ? 6.172 -5.504 8.562 1 86.5 82 ARG A CA 1
ATOM 619 C C . ARG A 1 82 ? 6.938 -5.094 7.312 1 86.5 82 ARG A C 1
ATOM 621 O O . ARG A 1 82 ? 6.566 -4.133 6.637 1 86.5 82 ARG A O 1
ATOM 628 N N . PRO A 1 83 ? 7.996 -5.883 7.121 1 82.94 83 PRO A N 1
ATOM 629 C CA . PRO A 1 83 ? 8.789 -5.523 5.945 1 82.94 83 PRO A CA 1
ATOM 630 C C . PRO A 1 83 ? 8 -5.629 4.645 1 82.94 83 PRO A C 1
ATOM 632 O O . PRO A 1 83 ? 8.227 -4.855 3.711 1 82.94 83 PRO A O 1
ATOM 635 N N . TRP A 1 84 ? 7.172 -6.711 4.723 1 91.25 84 TRP A N 1
ATOM 636 C CA . TRP A 1 84 ? 6.312 -6.918 3.561 1 91.25 84 TRP A CA 1
ATOM 637 C C . TRP A 1 84 ? 4.84 -6.781 3.939 1 91.25 84 TRP A C 1
ATOM 639 O O . TRP A 1 84 ? 4.336 -7.531 4.773 1 91.25 84 TRP A O 1
ATOM 649 N N . GLN A 1 85 ? 4.227 -5.762 3.422 1 93.19 85 GLN A N 1
ATOM 650 C CA . GLN A 1 85 ? 2.828 -5.504 3.75 1 93.19 85 GLN A CA 1
ATOM 651 C C . GLN A 1 85 ? 1.965 -5.473 2.492 1 93.19 85 GLN A C 1
ATOM 653 O O . GLN A 1 85 ? 1.848 -4.434 1.839 1 93.19 85 GLN A O 1
ATOM 658 N N . PRO A 1 86 ? 1.36 -6.652 2.203 1 97.06 86 PRO A N 1
ATOM 659 C CA . PRO A 1 86 ? 0.466 -6.676 1.044 1 97.06 86 PRO A CA 1
ATOM 660 C C . PRO A 1 86 ? -0.661 -5.652 1.148 1 97.06 86 PRO A C 1
ATOM 662 O O . PRO A 1 86 ? -1.165 -5.391 2.244 1 97.06 86 PRO A O 1
ATOM 665 N N . VAL A 1 87 ? -1.073 -5.125 0.046 1 97.69 87 VAL A N 1
ATOM 666 C CA . VAL A 1 87 ? -2.129 -4.121 -0.037 1 97.69 87 VAL A CA 1
ATOM 667 C C . VAL A 1 87 ? -3.338 -4.699 -0.77 1 97.69 87 VAL A C 1
ATOM 669 O O . VAL A 1 87 ? -3.221 -5.152 -1.91 1 97.69 87 VAL A O 1
ATOM 672 N N . ALA A 1 88 ? -4.453 -4.707 -0.094 1 97.94 88 ALA A N 1
ATOM 673 C CA . ALA A 1 88 ? -5.699 -5.109 -0.739 1 97.94 88 ALA A CA 1
ATOM 674 C C . ALA A 1 88 ? -6.207 -4.02 -1.679 1 97.94 88 ALA A C 1
ATOM 676 O O . ALA A 1 88 ? -6.121 -2.83 -1.363 1 97.94 88 ALA A O 1
ATOM 677 N N . ALA A 1 89 ? -6.711 -4.43 -2.791 1 97.88 89 ALA A N 1
ATOM 678 C CA . ALA A 1 89 ? -7.184 -3.494 -3.809 1 97.88 89 ALA A CA 1
ATOM 679 C C . ALA A 1 89 ? -8.297 -4.117 -4.652 1 97.88 89 ALA A C 1
ATOM 681 O O . ALA A 1 89 ? -8.445 -5.34 -4.68 1 97.88 89 ALA A O 1
ATOM 682 N N . LEU A 1 90 ? -9.047 -3.256 -5.25 1 96.12 90 LEU A N 1
ATOM 683 C CA . LEU A 1 90 ? -10.031 -3.658 -6.246 1 96.12 90 LEU A CA 1
ATOM 684 C C . LEU A 1 90 ? -9.594 -3.242 -7.645 1 96.12 90 LEU A C 1
ATOM 686 O O . LEU A 1 90 ? -9.094 -2.131 -7.84 1 96.12 90 LEU A O 1
ATOM 690 N N . ASP A 1 91 ? -9.797 -4.152 -8.586 1 93.44 91 ASP A N 1
ATOM 691 C CA . ASP A 1 91 ? -9.516 -3.75 -9.961 1 93.44 91 ASP A CA 1
ATOM 692 C C . ASP A 1 91 ? -10.727 -3.057 -10.586 1 93.44 91 ASP A C 1
ATOM 694 O O . ASP A 1 91 ? -11.719 -2.787 -9.906 1 93.44 91 ASP A O 1
ATOM 698 N N . THR A 1 92 ? -10.625 -2.713 -11.898 1 88.31 92 THR A N 1
ATOM 699 C CA . THR A 1 92 ? -11.625 -1.912 -12.586 1 88.31 92 THR A CA 1
ATOM 700 C C . THR A 1 92 ? -12.945 -2.678 -12.703 1 88.31 92 THR A C 1
ATOM 702 O O . THR A 1 92 ? -14 -2.076 -12.875 1 88.31 92 THR A O 1
ATOM 705 N N . GLU A 1 93 ? -12.883 -3.986 -12.578 1 89.38 93 GLU A N 1
ATOM 706 C CA . GLU A 1 93 ? -14.086 -4.816 -12.68 1 89.38 93 GLU A CA 1
ATOM 707 C C . GLU A 1 93 ? -14.648 -5.137 -11.297 1 89.38 93 GLU A C 1
ATOM 709 O O . GLU A 1 93 ? -15.617 -5.887 -11.18 1 89.38 93 GLU A O 1
ATOM 714 N N . GLY A 1 94 ? -14.055 -4.613 -10.273 1 90.19 94 GLY A N 1
ATOM 715 C CA . GLY A 1 94 ? -14.531 -4.824 -8.922 1 90.19 94 GLY A CA 1
ATOM 716 C C . GLY A 1 94 ? -14.047 -6.129 -8.312 1 90.19 94 GLY A C 1
ATOM 717 O O . GLY A 1 94 ? -14.656 -6.645 -7.375 1 90.19 94 GLY A O 1
ATOM 718 N N . ARG A 1 95 ? -13.039 -6.672 -8.914 1 92.12 95 ARG A N 1
ATOM 719 C CA . ARG A 1 95 ? -12.477 -7.91 -8.391 1 92.12 95 ARG A CA 1
ATOM 720 C C . ARG A 1 95 ? -11.414 -7.625 -7.336 1 92.12 95 ARG A C 1
ATOM 722 O O . ARG A 1 95 ? -10.562 -6.754 -7.523 1 92.12 95 ARG A O 1
ATOM 729 N N . LEU A 1 96 ? -11.523 -8.398 -6.277 1 95.19 96 LEU A N 1
ATOM 730 C CA . LEU A 1 96 ? -10.641 -8.18 -5.133 1 95.19 96 LEU A CA 1
ATOM 731 C C . LEU A 1 96 ? -9.32 -8.914 -5.309 1 95.19 96 LEU A C 1
ATOM 733 O O . LEU A 1 96 ? -9.297 -10.047 -5.797 1 95.19 96 LEU A O 1
ATOM 737 N N . GLY A 1 97 ? -8.266 -8.281 -4.93 1 96.44 97 GLY A N 1
ATOM 738 C CA . GLY A 1 97 ? -6.941 -8.867 -4.855 1 96.44 97 GLY A CA 1
ATOM 739 C C . GLY A 1 97 ? -6.043 -8.188 -3.84 1 96.44 97 GLY A C 1
ATOM 740 O O . GLY A 1 97 ? -6.496 -7.332 -3.074 1 96.44 97 GLY A O 1
ATOM 741 N N . CYS A 1 98 ? -4.832 -8.664 -3.754 1 97.5 98 CYS A N 1
ATOM 742 C CA . CYS A 1 98 ? -3.805 -8.008 -2.953 1 97.5 98 CYS A CA 1
ATOM 743 C C . CYS A 1 98 ? -2.445 -8.086 -3.637 1 97.5 98 CYS A C 1
ATOM 745 O O . CYS A 1 98 ? -2.223 -8.953 -4.488 1 97.5 98 CYS A O 1
ATOM 747 N N . TRP A 1 99 ? -1.578 -7.137 -3.248 1 97.44 99 TRP A N 1
ATOM 748 C CA . TRP A 1 99 ? -0.304 -7.07 -3.955 1 97.44 99 TRP A CA 1
ATOM 749 C C . TRP A 1 99 ? 0.781 -6.469 -3.068 1 97.44 99 TRP A C 1
ATOM 751 O O . TRP A 1 99 ? 0.485 -5.898 -2.014 1 97.44 99 TRP A O 1
ATOM 761 N N . LEU A 1 100 ? 2.006 -6.703 -3.514 1 96.06 100 LEU A N 1
ATOM 762 C CA . LEU A 1 100 ? 3.193 -6.109 -2.91 1 96.06 100 LEU A CA 1
ATOM 763 C C . LEU A 1 100 ? 4.16 -5.621 -3.982 1 96.06 100 LEU A C 1
ATOM 765 O O . LEU A 1 100 ? 4.254 -6.215 -5.059 1 96.06 100 LEU A O 1
ATOM 769 N N . ARG A 1 101 ? 4.812 -4.551 -3.609 1 94.31 101 ARG A N 1
ATOM 770 C CA . ARG A 1 101 ? 5.883 -4.031 -4.449 1 94.31 101 ARG A CA 1
ATOM 771 C C . ARG A 1 101 ? 7.25 -4.453 -3.918 1 94.31 101 ARG A C 1
ATOM 773 O O . ARG A 1 101 ? 7.48 -4.441 -2.707 1 94.31 101 ARG A O 1
ATOM 780 N N . LEU A 1 102 ? 8.141 -4.875 -4.863 1 93.69 102 LEU A N 1
ATOM 781 C CA . LEU A 1 102 ? 9.477 -5.312 -4.477 1 93.69 102 LEU A CA 1
ATOM 782 C C . LEU A 1 102 ? 10.547 -4.613 -5.312 1 93.69 102 LEU A C 1
ATOM 784 O O . LEU A 1 102 ? 10.328 -4.336 -6.496 1 93.69 102 LEU A O 1
ATOM 788 N N . PRO A 1 103 ? 11.68 -4.328 -4.633 1 90.38 103 PRO A N 1
ATOM 789 C CA . PRO A 1 103 ? 12.781 -3.803 -5.434 1 90.38 103 PRO A CA 1
ATOM 790 C C . PRO A 1 103 ? 13.406 -4.855 -6.348 1 90.38 103 PRO A C 1
ATOM 792 O O . PRO A 1 103 ? 13.438 -6.039 -5.996 1 90.38 103 PRO A O 1
ATOM 795 N N . SER A 1 104 ? 13.961 -4.395 -7.48 1 89.94 104 SER A N 1
ATOM 796 C CA . SER A 1 104 ? 14.586 -5.305 -8.438 1 89.94 104 SER A CA 1
ATOM 797 C C . SER A 1 104 ? 16 -5.672 -8.008 1 89.94 104 SER A C 1
ATOM 799 O O . SER A 1 104 ? 16.594 -6.609 -8.547 1 89.94 104 SER A O 1
ATOM 801 N N . HIS A 1 105 ? 16.469 -4.863 -7.098 1 88.88 105 HIS A N 1
ATOM 802 C CA . HIS A 1 105 ? 17.828 -5.094 -6.629 1 88.88 105 HIS A CA 1
ATOM 803 C C . HIS A 1 105 ? 17.875 -5.176 -5.109 1 88.88 105 HIS A C 1
ATOM 805 O O . HIS A 1 105 ? 17.016 -4.633 -4.422 1 88.88 105 HIS A O 1
ATOM 811 N N . GLY A 1 106 ? 18.859 -5.957 -4.594 1 86.44 106 GLY A N 1
ATOM 812 C CA . GLY A 1 106 ? 19.109 -5.992 -3.16 1 86.44 106 GLY A CA 1
ATOM 813 C C . GLY A 1 106 ? 18.219 -6.98 -2.428 1 86.44 106 GLY A C 1
ATOM 814 O O . GLY A 1 106 ? 18.094 -6.918 -1.203 1 86.44 106 GLY A O 1
ATOM 815 N N . VAL A 1 107 ? 17.453 -7.77 -3.154 1 88.12 107 VAL A N 1
ATOM 816 C CA . VAL A 1 107 ? 16.578 -8.758 -2.531 1 88.12 107 VAL A CA 1
ATOM 817 C C . VAL A 1 107 ? 17.125 -10.156 -2.775 1 88.12 107 VAL A C 1
ATOM 819 O O . VAL A 1 107 ? 17.422 -10.523 -3.912 1 88.12 107 VAL A O 1
ATOM 822 N N . ASP A 1 108 ? 17.328 -10.883 -1.722 1 91.75 108 ASP A N 1
ATOM 823 C CA . ASP A 1 108 ? 17.781 -12.266 -1.845 1 91.75 108 ASP A CA 1
ATOM 824 C C . ASP A 1 108 ? 16.594 -13.234 -1.768 1 91.75 108 ASP A C 1
ATOM 826 O O . ASP A 1 108 ? 15.453 -12.812 -1.591 1 91.75 108 ASP A O 1
ATOM 830 N N . LEU A 1 109 ? 16.875 -14.516 -1.919 1 92.62 109 LEU A N 1
ATOM 831 C CA . LEU A 1 109 ? 15.828 -15.523 -2.021 1 92.62 109 LEU A CA 1
ATOM 832 C C . LEU A 1 109 ? 15.016 -15.594 -0.728 1 92.62 109 LEU A C 1
ATOM 834 O O . LEU A 1 109 ? 13.789 -15.672 -0.762 1 92.62 109 LEU A O 1
ATOM 838 N N . PRO A 1 110 ? 15.664 -15.586 0.473 1 93.44 110 PRO A N 1
ATOM 839 C CA . PRO A 1 110 ? 14.867 -15.594 1.705 1 93.44 110 PRO A CA 1
ATOM 840 C C . PRO A 1 110 ? 13.898 -14.422 1.786 1 93.44 110 PRO A C 1
ATOM 842 O O . PRO A 1 110 ? 12.766 -14.578 2.258 1 93.44 110 PRO A O 1
ATOM 845 N N . MET A 1 111 ? 14.281 -13.25 1.322 1 93.25 111 MET A N 1
ATOM 846 C CA . MET A 1 111 ? 13.414 -12.078 1.305 1 93.25 111 MET A CA 1
ATOM 847 C C . MET A 1 111 ? 12.258 -12.266 0.326 1 93.25 111 MET A C 1
ATOM 849 O O . MET A 1 111 ? 11.117 -11.922 0.633 1 93.25 111 MET A O 1
ATOM 853 N N . LEU A 1 112 ? 12.586 -12.828 -0.819 1 93.38 112 LEU A N 1
ATOM 854 C CA . LEU A 1 112 ? 11.555 -13.094 -1.821 1 93.38 112 LEU A CA 1
ATOM 855 C C . LEU A 1 112 ? 10.523 -14.086 -1.292 1 93.38 112 LEU A C 1
ATOM 857 O O . LEU A 1 112 ? 9.32 -13.883 -1.454 1 93.38 112 LEU A O 1
ATOM 861 N N . ALA A 1 113 ? 11.031 -15.047 -0.705 1 93.81 113 ALA A N 1
ATOM 862 C CA . ALA A 1 113 ? 10.148 -16.078 -0.141 1 93.81 113 ALA A CA 1
ATOM 863 C C . ALA A 1 113 ? 9.273 -15.492 0.962 1 93.81 113 ALA A C 1
ATOM 865 O O . ALA A 1 113 ? 8.086 -15.812 1.052 1 93.81 11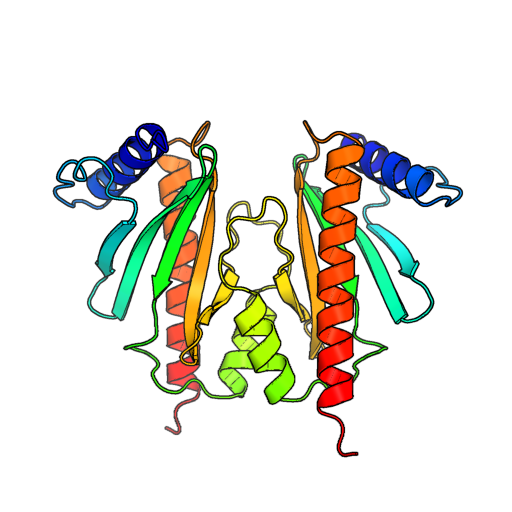3 ALA A O 1
ATOM 866 N N . ALA A 1 114 ? 9.852 -14.688 1.814 1 94.69 114 ALA A N 1
ATOM 867 C CA . ALA A 1 114 ? 9.094 -14.055 2.891 1 94.69 114 ALA A CA 1
ATOM 868 C C . ALA A 1 114 ? 8 -13.148 2.334 1 94.69 114 ALA A C 1
ATOM 870 O O . ALA A 1 114 ? 6.895 -13.102 2.871 1 94.69 114 ALA A O 1
ATOM 871 N N . ALA A 1 115 ? 8.352 -12.453 1.293 1 95.25 115 ALA A N 1
ATOM 872 C CA . ALA A 1 115 ? 7.375 -11.586 0.638 1 95.25 115 ALA A CA 1
ATOM 873 C C . ALA A 1 115 ? 6.219 -12.398 0.064 1 95.25 115 ALA A C 1
ATOM 875 O O . ALA A 1 115 ? 5.051 -12.023 0.222 1 95.25 115 ALA A O 1
ATOM 876 N N . LEU A 1 116 ? 6.574 -13.461 -0.606 1 93.94 116 LEU A N 1
ATOM 877 C CA . LEU A 1 116 ? 5.543 -14.328 -1.159 1 93.94 116 LEU A CA 1
ATOM 878 C C . LEU A 1 116 ? 4.664 -14.906 -0.051 1 93.94 116 LEU A C 1
ATOM 880 O O . LEU A 1 116 ? 3.438 -14.93 -0.174 1 93.94 116 LEU A O 1
ATOM 884 N N . ASP A 1 117 ? 5.25 -15.305 1.014 1 94.19 117 ASP A N 1
ATOM 885 C CA . ASP A 1 117 ? 4.5 -15.836 2.148 1 94.19 117 ASP A CA 1
ATOM 886 C C . ASP A 1 117 ? 3.518 -14.805 2.691 1 94.19 117 ASP A C 1
ATOM 888 O O . ASP A 1 117 ? 2.377 -15.141 3.02 1 94.19 117 ASP A O 1
ATOM 892 N N . ALA A 1 118 ? 3.967 -13.648 2.811 1 95.81 118 ALA A N 1
ATOM 893 C CA . ALA A 1 118 ? 3.104 -12.578 3.297 1 95.81 118 ALA A CA 1
ATOM 894 C C . ALA A 1 118 ? 1.92 -12.359 2.359 1 95.81 118 ALA A C 1
ATOM 896 O O . ALA A 1 118 ? 0.79 -12.156 2.812 1 95.81 118 ALA A O 1
ATOM 897 N N . LEU A 1 119 ? 2.203 -12.398 1.091 1 96.06 119 LEU A N 1
ATOM 898 C CA . LEU A 1 119 ? 1.146 -12.203 0.104 1 96.06 119 LEU A CA 1
ATOM 899 C C . LEU A 1 119 ? 0.121 -13.328 0.174 1 96.06 119 LEU A C 1
ATOM 901 O O . LEU A 1 119 ? -1.086 -13.078 0.171 1 96.06 119 LEU A O 1
ATOM 905 N N . ILE A 1 120 ? 0.612 -14.484 0.223 1 93.88 120 ILE A N 1
ATOM 906 C CA . ILE A 1 120 ? -0.261 -15.656 0.273 1 93.88 120 ILE A CA 1
ATOM 907 C C . ILE A 1 120 ? -1.105 -15.617 1.544 1 93.88 120 ILE A C 1
ATOM 909 O O . ILE A 1 120 ? -2.309 -15.891 1.507 1 93.88 120 ILE A O 1
ATOM 913 N N . ALA A 1 121 ? -0.502 -15.281 2.609 1 94.62 121 ALA A N 1
ATOM 914 C CA . ALA A 1 121 ? -1.231 -15.188 3.871 1 94.62 121 ALA A CA 1
ATOM 915 C C . ALA A 1 121 ? -2.352 -14.148 3.777 1 94.62 121 ALA A C 1
ATOM 917 O O . ALA A 1 121 ? -3.463 -14.391 4.254 1 94.62 121 ALA A O 1
ATOM 918 N N . ALA A 1 122 ? -2.057 -13.031 3.205 1 95.62 122 ALA A N 1
ATOM 919 C CA . ALA A 1 122 ? -3.066 -11.992 3.033 1 95.62 122 ALA A CA 1
ATOM 920 C C . ALA A 1 122 ? -4.211 -12.484 2.152 1 95.62 122 ALA A C 1
ATOM 922 O O . ALA A 1 122 ? -5.383 -12.219 2.445 1 95.62 122 ALA A O 1
ATOM 923 N N . ALA A 1 123 ? -3.857 -13.125 1.08 1 94.19 123 ALA A N 1
ATOM 924 C CA . ALA A 1 123 ? -4.863 -13.656 0.166 1 94.19 123 ALA A CA 1
ATOM 925 C C . ALA A 1 123 ? -5.758 -14.672 0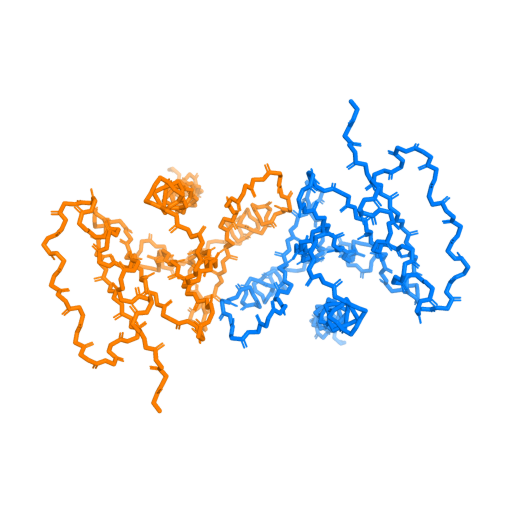.87 1 94.19 123 ALA A C 1
ATOM 927 O O . ALA A 1 123 ? -6.984 -14.617 0.752 1 94.19 123 ALA A O 1
ATOM 928 N N . GLU A 1 124 ? -5.16 -15.523 1.581 1 93.06 124 GLU A N 1
ATOM 929 C CA . GLU A 1 124 ? -5.902 -16.547 2.305 1 93.06 124 GLU A CA 1
ATOM 930 C C . GLU A 1 124 ? -6.812 -15.938 3.365 1 93.06 124 GLU A C 1
ATOM 932 O O . GLU A 1 124 ? -7.93 -16.406 3.582 1 93.06 124 GLU A O 1
ATOM 937 N N . ASP A 1 125 ? -6.312 -15.008 4.012 1 93.62 125 ASP A N 1
ATOM 938 C CA . ASP A 1 125 ? -7.109 -14.312 5.02 1 93.62 125 ASP A CA 1
ATOM 939 C C . ASP A 1 125 ? -8.359 -13.695 4.395 1 93.62 125 ASP A C 1
ATOM 941 O O . ASP A 1 125 ? -9.453 -13.781 4.957 1 93.62 125 ASP A O 1
ATOM 945 N N . LEU A 1 126 ? -8.188 -13.047 3.275 1 93.88 126 LEU A N 1
ATOM 946 C CA . LEU A 1 126 ? -9.312 -12.43 2.59 1 93.88 126 LEU A CA 1
ATOM 947 C C . LEU A 1 126 ? -10.328 -13.477 2.145 1 93.88 126 LEU A C 1
ATOM 949 O O . LEU A 1 126 ? -11.531 -13.281 2.291 1 93.88 126 LEU A O 1
ATOM 953 N N . LEU A 1 127 ? -9.812 -14.547 1.637 1 91.81 127 LEU A N 1
ATOM 954 C CA . LEU A 1 127 ? -10.695 -15.625 1.196 1 91.81 127 LEU A CA 1
ATOM 955 C C . LEU A 1 127 ? -11.438 -16.234 2.377 1 91.81 127 LEU A C 1
ATOM 957 O O . LEU A 1 127 ? -12.633 -16.531 2.279 1 91.81 127 LEU A O 1
ATOM 961 N N . GLY A 1 128 ? -10.695 -16.344 3.418 1 91.25 128 GLY A N 1
ATOM 962 C CA . GLY A 1 128 ? -11.312 -16.891 4.617 1 91.25 128 GLY A CA 1
ATOM 963 C C . GLY A 1 128 ? -12.422 -16 5.164 1 91.25 128 GLY A C 1
ATOM 964 O O . GLY A 1 128 ? -13.453 -16.5 5.621 1 91.25 128 GLY A O 1
ATOM 965 N N . GLN A 1 129 ? -12.203 -14.766 5.141 1 87.62 129 GLN A N 1
ATOM 966 C CA . GLN A 1 129 ? -13.188 -13.805 5.629 1 87.62 129 GLN A CA 1
ATOM 967 C C . GLN A 1 129 ? -14.422 -13.789 4.738 1 87.62 129 GLN A C 1
ATOM 969 O O . GLN A 1 129 ? -15.531 -13.531 5.211 1 87.62 129 GLN A O 1
ATOM 974 N N . ALA A 1 130 ? -14.227 -13.961 3.51 1 86.06 130 ALA A N 1
ATOM 975 C CA . ALA A 1 130 ? -15.352 -14.023 2.578 1 86.06 130 ALA A CA 1
ATOM 976 C C . ALA A 1 130 ? -16.219 -15.258 2.842 1 86.06 130 ALA A C 1
ATOM 978 O O . ALA A 1 130 ? -17.453 -15.188 2.748 1 86.06 130 ALA A O 1
ATOM 979 N N . GLU A 1 131 ? -15.578 -16.266 3.076 1 80.88 131 GLU A N 1
ATOM 980 C CA . GLU A 1 131 ? -16.297 -17.516 3.348 1 80.88 131 GLU A CA 1
ATOM 981 C C . GLU A 1 131 ? -17.062 -17.422 4.66 1 80.88 131 GLU A C 1
ATOM 983 O O . GLU A 1 131 ? -18.156 -18 4.785 1 80.88 131 GLU A O 1
ATOM 988 N N . ALA A 1 132 ? -16.516 -16.719 5.609 1 77.19 132 ALA A N 1
ATOM 989 C CA . ALA A 1 132 ? -17.141 -16.578 6.918 1 77.19 132 ALA A CA 1
ATOM 990 C C . ALA A 1 132 ? -18.375 -15.688 6.84 1 77.19 132 ALA A C 1
ATOM 992 O O . ALA A 1 132 ? -19.266 -15.773 7.691 1 77.19 132 ALA A O 1
ATOM 993 N N . ALA A 1 133 ? -18.391 -14.836 5.906 1 67.75 133 ALA A N 1
ATOM 994 C CA . ALA A 1 133 ? -19.5 -13.898 5.766 1 67.75 133 ALA A CA 1
ATOM 995 C C . ALA A 1 133 ? -20.672 -14.531 5.012 1 67.75 133 ALA A C 1
ATOM 997 O O . ALA A 1 133 ? -21.766 -13.977 4.965 1 67.75 133 ALA A O 1
ATOM 998 N N . LEU A 1 134 ? -20.391 -15.672 4.43 1 63.44 134 LEU A N 1
ATOM 999 C CA . LEU A 1 134 ? -21.453 -16.375 3.729 1 63.44 134 LEU A CA 1
ATOM 1000 C C . LEU A 1 134 ? -22.469 -16.953 4.719 1 63.44 134 LEU A C 1
ATOM 1002 O O . LEU A 1 134 ? -22.078 -17.438 5.785 1 63.44 134 LEU A O 1
ATOM 1006 N N . PRO A 1 135 ? -23.766 -16.391 4.438 1 55.66 135 PRO A N 1
ATOM 1007 C CA . PRO A 1 135 ? -24.781 -16.969 5.316 1 55.66 135 PRO A CA 1
ATOM 1008 C C . PRO A 1 135 ? -24.656 -18.484 5.449 1 55.66 135 PRO A C 1
ATOM 1010 O O . PRO A 1 135 ? -24.266 -19.156 4.496 1 55.66 135 PRO A O 1
ATOM 1013 N N . ARG A 1 136 ? -24.391 -19 6.695 1 50.59 136 ARG A N 1
ATOM 1014 C CA . ARG A 1 136 ? -24.422 -20.422 6.984 1 50.59 136 ARG A CA 1
ATOM 1015 C C . ARG A 1 136 ? -25.797 -21.016 6.652 1 50.59 136 ARG A C 1
ATOM 1017 O O . ARG A 1 136 ? -26.828 -20.359 6.816 1 50.59 136 ARG A O 1
ATOM 1024 N N . MET B 1 1 ? 17.172 1.395 22.875 1 51.16 1 MET B N 1
ATOM 1025 C CA . MET B 1 1 ? 16.391 2.576 22.5 1 51.16 1 MET B CA 1
ATOM 1026 C C . MET B 1 1 ? 16.422 2.799 20.984 1 51.16 1 MET B C 1
ATOM 1028 O O . MET B 1 1 ? 17.453 2.592 20.344 1 51.16 1 MET B O 1
ATOM 1032 N N . HIS B 1 2 ? 15.211 2.758 20.25 1 70.38 2 HIS B N 1
ATOM 1033 C CA . HIS B 1 2 ? 15.109 2.832 18.797 1 70.38 2 HIS B CA 1
ATOM 1034 C C . HIS B 1 2 ? 15.703 4.137 18.266 1 70.38 2 HIS B C 1
ATOM 1036 O O . HIS B 1 2 ? 15.391 5.215 18.781 1 70.38 2 HIS B O 1
ATOM 1042 N N . ASP B 1 3 ? 16.938 4.023 17.781 1 84.88 3 ASP B N 1
ATOM 1043 C CA . ASP B 1 3 ? 17.594 5.184 17.172 1 84.88 3 ASP B CA 1
ATOM 1044 C C . ASP B 1 3 ? 16.656 5.887 16.188 1 84.88 3 ASP B C 1
ATOM 1046 O O . ASP B 1 3 ? 16.375 5.359 15.109 1 84.88 3 ASP B O 1
ATOM 1050 N N . LEU B 1 4 ? 16.094 7.109 16.672 1 90.12 4 LEU B N 1
ATOM 1051 C CA . LEU B 1 4 ? 15.102 7.844 15.898 1 90.12 4 LEU B CA 1
ATOM 1052 C C . LEU B 1 4 ? 15.75 8.992 15.133 1 90.12 4 LEU B C 1
ATOM 1054 O O . LEU B 1 4 ? 15.055 9.797 14.5 1 90.12 4 LEU B O 1
ATOM 1058 N N . THR B 1 5 ? 17.031 9.016 15.102 1 89.12 5 THR B N 1
ATOM 1059 C CA . THR B 1 5 ? 17.781 10.156 14.578 1 89.12 5 THR B CA 1
ATOM 1060 C C . THR B 1 5 ? 17.469 10.367 13.094 1 89.12 5 THR B C 1
ATOM 1062 O O . THR B 1 5 ? 17.219 11.492 12.656 1 89.12 5 THR B O 1
ATOM 1065 N N . ALA B 1 6 ? 17.516 9.32 12.367 1 89.31 6 ALA B N 1
ATOM 1066 C CA . ALA B 1 6 ? 17.281 9.414 10.93 1 89.31 6 ALA B CA 1
ATOM 1067 C C . ALA B 1 6 ? 15.867 9.906 10.633 1 89.31 6 ALA B C 1
ATOM 1069 O O . ALA B 1 6 ? 15.672 10.773 9.781 1 89.31 6 ALA B O 1
ATOM 1070 N N . PHE B 1 7 ? 14.961 9.367 11.367 1 91.38 7 PHE B N 1
ATOM 1071 C CA . PHE B 1 7 ? 13.578 9.805 11.211 1 91.38 7 PHE B CA 1
ATOM 1072 C C . PHE B 1 7 ? 13.438 11.281 11.57 1 91.38 7 PHE B C 1
ATOM 1074 O O . PHE B 1 7 ? 12.844 12.055 10.812 1 91.38 7 PHE B O 1
ATOM 1081 N N . HIS B 1 8 ? 13.93 11.68 12.656 1 90.75 8 HIS B N 1
ATOM 1082 C CA . HIS B 1 8 ? 13.828 13.062 13.102 1 90.75 8 HIS B CA 1
ATOM 1083 C C . HIS B 1 8 ? 14.406 14.023 12.062 1 90.75 8 HIS B C 1
ATOM 1085 O O . HIS B 1 8 ? 13.844 15.094 11.82 1 90.75 8 HIS B O 1
ATOM 1091 N N . HIS B 1 9 ? 15.453 13.617 11.492 1 89.12 9 HIS B N 1
ATOM 1092 C CA . HIS B 1 9 ? 16.078 14.438 10.469 1 89.12 9 HIS B CA 1
ATOM 1093 C C . HIS B 1 9 ? 15.156 14.625 9.266 1 89.12 9 HIS B C 1
ATOM 1095 O O . HIS B 1 9 ? 14.953 15.742 8.805 1 89.12 9 HIS B O 1
ATOM 1101 N N . CYS B 1 10 ? 14.617 13.539 8.773 1 90 10 CYS B N 1
ATOM 1102 C CA . CYS B 1 10 ? 13.727 13.586 7.621 1 90 10 CYS B CA 1
ATOM 1103 C C . CYS B 1 10 ? 12.484 14.422 7.93 1 90 10 CYS B C 1
ATOM 1105 O O . CYS B 1 10 ? 12.086 15.27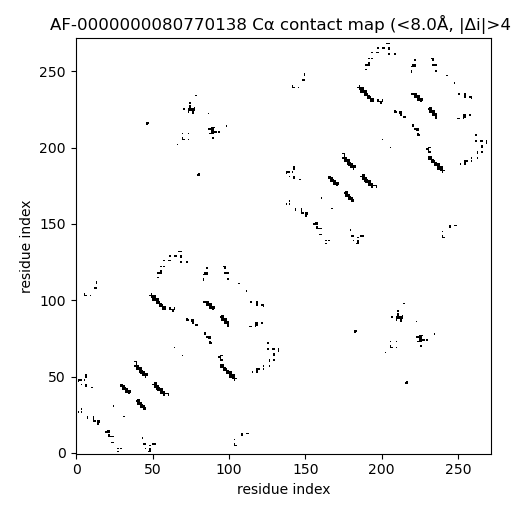3 7.133 1 90 10 CYS B O 1
ATOM 1107 N N . ALA B 1 11 ? 11.93 14.172 9.086 1 89.69 11 ALA B N 1
ATOM 1108 C CA . ALA B 1 11 ? 10.727 14.891 9.508 1 89.69 11 ALA B CA 1
ATOM 1109 C C . ALA B 1 11 ? 10.992 16.391 9.609 1 89.69 11 ALA B C 1
ATOM 1111 O O . ALA B 1 11 ? 10.203 17.203 9.125 1 89.69 11 ALA B O 1
ATOM 1112 N N . ALA B 1 12 ? 12.062 16.703 10.203 1 88.06 12 ALA B N 1
ATOM 1113 C CA . ALA B 1 12 ? 12.422 18.109 10.383 1 88.06 12 ALA B CA 1
ATOM 1114 C C . ALA B 1 12 ? 12.625 18.797 9.039 1 88.06 12 ALA B C 1
ATOM 1116 O O . ALA B 1 12 ? 12.195 19.938 8.844 1 88.06 12 ALA B O 1
ATOM 1117 N N . GLU B 1 13 ? 13.281 18.156 8.172 1 89.19 13 GLU B N 1
ATOM 1118 C CA . GLU B 1 13 ? 13.523 18.703 6.844 1 89.19 13 GLU B CA 1
ATOM 1119 C C . GLU B 1 13 ? 12.219 18.969 6.105 1 89.19 13 GLU B C 1
ATOM 1121 O O . GLU B 1 13 ? 12.055 20.016 5.48 1 89.19 13 GLU B O 1
ATOM 1126 N N . LEU B 1 14 ? 11.398 18.016 6.211 1 88.81 14 LEU B N 1
ATOM 1127 C CA . LEU B 1 14 ? 10.109 18.156 5.543 1 88.81 14 LEU B CA 1
ATOM 1128 C C . LEU B 1 14 ? 9.305 19.297 6.152 1 88.81 14 LEU B C 1
ATOM 1130 O O . LEU B 1 14 ? 8.742 20.125 5.426 1 88.81 14 LEU B O 1
ATOM 1134 N N . LEU B 1 15 ? 9.273 19.328 7.438 1 86.75 15 LEU B N 1
ATOM 1135 C CA . LEU B 1 15 ? 8.508 20.375 8.125 1 86.75 15 LEU B CA 1
ATOM 1136 C C . LEU B 1 15 ? 9.055 21.75 7.812 1 86.75 15 LEU B C 1
ATOM 1138 O O . LEU B 1 15 ? 8.289 22.703 7.594 1 86.75 15 LEU B O 1
ATOM 1142 N N . ARG B 1 16 ? 10.32 21.812 7.754 1 87.12 16 ARG B N 1
ATOM 1143 C CA . ARG B 1 16 ? 10.953 23.062 7.379 1 87.12 16 ARG B CA 1
ATOM 1144 C C . ARG B 1 16 ? 10.562 23.469 5.961 1 87.12 16 ARG B C 1
ATOM 1146 O O . ARG B 1 16 ? 10.273 24.641 5.699 1 87.12 16 ARG B O 1
ATOM 1153 N N . HIS B 1 17 ? 10.562 22.531 5.141 1 86.94 17 HIS B N 1
ATOM 1154 C CA . HIS B 1 17 ? 10.18 22.766 3.756 1 86.94 17 HIS B CA 1
ATOM 1155 C C . HIS B 1 17 ? 8.742 23.266 3.664 1 86.94 17 HIS B C 1
ATOM 1157 O O . HIS B 1 17 ? 8.422 24.094 2.805 1 86.94 17 HIS B O 1
ATOM 1163 N N . LEU B 1 18 ? 7.898 22.812 4.516 1 83.31 18 LEU B N 1
ATOM 1164 C CA . LEU B 1 18 ? 6.488 23.172 4.523 1 83.31 18 LEU B CA 1
ATOM 1165 C C . LEU B 1 18 ? 6.277 24.516 5.219 1 83.31 18 LEU B C 1
ATOM 1167 O O . LEU B 1 18 ? 5.152 25.016 5.289 1 83.31 18 LEU B O 1
ATOM 1171 N N . GLY B 1 19 ? 7.281 25.078 5.773 1 81.19 19 GLY B N 1
ATOM 1172 C CA . GLY B 1 19 ? 7.199 26.391 6.398 1 81.19 19 GLY B CA 1
ATOM 1173 C C . GLY B 1 19 ? 6.891 26.328 7.883 1 81.19 19 GLY B C 1
ATOM 1174 O O . GLY B 1 19 ? 6.496 27.328 8.484 1 81.19 19 GLY B O 1
ATOM 1175 N N . PHE B 1 20 ? 6.855 25.156 8.32 1 77.88 20 PHE B N 1
ATOM 1176 C CA . PHE B 1 20 ? 6.602 25.031 9.75 1 77.88 20 PHE B CA 1
ATOM 1177 C C . PHE B 1 20 ? 7.895 25.172 10.547 1 77.88 20 PHE B C 1
ATOM 1179 O O . PHE B 1 20 ? 8.969 24.812 10.062 1 77.88 20 PHE B O 1
ATOM 1186 N N . ASP B 1 21 ? 7.625 25.984 11.633 1 70.88 21 ASP B N 1
ATOM 1187 C CA . ASP B 1 21 ? 8.742 25.953 12.562 1 70.88 21 ASP B CA 1
ATOM 1188 C C . ASP B 1 21 ? 8.938 24.547 13.141 1 70.88 21 ASP B C 1
ATOM 1190 O O . ASP B 1 21 ? 7.977 23.922 13.594 1 70.88 21 ASP B O 1
ATOM 1194 N N . ALA B 1 22 ? 9.773 23.812 12.531 1 61.22 22 ALA B N 1
ATOM 1195 C CA . ALA B 1 22 ? 9.922 22.406 12.914 1 61.22 22 ALA B CA 1
ATOM 1196 C C . ALA B 1 22 ? 10.703 22.281 14.219 1 61.22 22 ALA B C 1
ATOM 1198 O O . ALA B 1 22 ? 11.938 22.266 14.219 1 61.22 22 ALA B O 1
ATOM 1199 N N . PRO B 1 23 ? 9.984 22.547 15.352 1 61.25 23 PRO B N 1
ATOM 1200 C CA . PRO B 1 23 ? 10.773 22.234 16.547 1 61.25 23 PRO B CA 1
ATOM 1201 C C . PRO B 1 23 ? 11.352 20.828 16.516 1 61.25 23 PRO B C 1
ATOM 1203 O O . PRO B 1 23 ? 10.766 19.922 15.898 1 61.25 23 PRO B O 1
ATOM 1206 N N . GLN B 1 24 ? 12.586 20.719 16.906 1 67.06 24 GLN B N 1
ATOM 1207 C CA . GLN B 1 24 ? 13.164 19.391 17.062 1 67.06 24 GLN B CA 1
ATOM 1208 C C . GLN B 1 24 ? 12.25 18.469 17.875 1 67.06 24 GLN B C 1
ATOM 1210 O O . GLN B 1 24 ? 11.844 18.812 18.984 1 67.06 24 GLN B O 1
ATOM 1215 N N . PRO B 1 25 ? 11.773 17.453 17.109 1 70.62 25 PRO B N 1
ATOM 1216 C CA . PRO B 1 25 ? 10.984 16.516 17.922 1 70.62 25 PRO B CA 1
ATOM 1217 C C . PRO B 1 25 ? 11.695 16.109 19.203 1 70.62 25 PRO B C 1
ATOM 1219 O O . PRO B 1 25 ? 12.93 16.078 19.25 1 70.62 25 PRO B O 1
ATOM 1222 N N . ALA B 1 26 ? 10.906 16.062 20.312 1 76.62 26 ALA B N 1
ATOM 1223 C CA . ALA B 1 26 ? 11.484 15.57 21.562 1 76.62 26 ALA B CA 1
ATOM 1224 C C . ALA B 1 26 ? 12.211 14.25 21.344 1 76.62 26 ALA B C 1
ATOM 1226 O O . ALA B 1 26 ? 11.898 13.5 20.422 1 76.62 26 ALA B O 1
ATOM 1227 N N . ALA B 1 27 ? 13.016 14.102 22.359 1 75.56 27 ALA B N 1
ATOM 1228 C CA . ALA B 1 27 ? 13.766 12.852 22.328 1 75.56 27 ALA B CA 1
ATOM 1229 C C . ALA B 1 27 ? 12.82 11.648 22.391 1 75.56 27 ALA B C 1
ATOM 1231 O O . ALA B 1 27 ? 11.883 11.633 23.188 1 75.56 27 ALA B O 1
ATOM 1232 N N . GLY B 1 28 ? 12.727 10.852 21.438 1 82.69 28 GLY B N 1
ATOM 1233 C CA . GLY B 1 28 ? 11.953 9.625 21.438 1 82.69 28 GLY B CA 1
ATOM 1234 C C . GLY B 1 28 ? 10.602 9.773 20.766 1 82.69 28 GLY B C 1
ATOM 1235 O O . GLY B 1 28 ? 9.82 8.82 20.703 1 82.69 28 GLY B O 1
ATOM 1236 N N . GLN B 1 29 ? 10.328 11.07 20.547 1 84.06 29 GLN B N 1
ATOM 1237 C CA . GLN B 1 29 ? 9.039 11.273 19.875 1 84.06 29 GLN B CA 1
ATOM 1238 C C . GLN B 1 29 ? 8.969 10.5 18.562 1 84.06 29 GLN B C 1
ATOM 1240 O O . GLN B 1 29 ? 9.688 10.82 17.609 1 84.06 29 GLN B O 1
ATOM 1245 N N . GLU B 1 30 ? 8.031 9.555 18.469 1 89.75 30 GLU B N 1
ATOM 1246 C CA . GLU B 1 30 ? 7.969 8.648 17.328 1 89.75 30 GLU B CA 1
ATOM 1247 C C . GLU B 1 30 ? 6.969 9.141 16.281 1 89.75 30 GLU B C 1
ATOM 1249 O O . GLU B 1 30 ? 6.961 8.656 15.148 1 89.75 30 GLU B O 1
ATOM 1254 N N . VAL B 1 31 ? 6.129 10.109 16.781 1 90.75 31 VAL B N 1
ATOM 1255 C CA . VAL B 1 31 ? 5.113 10.586 15.852 1 90.75 31 VAL B CA 1
ATOM 1256 C C . VAL B 1 31 ? 5 12.109 15.953 1 90.75 31 VAL B C 1
ATOM 1258 O O . VAL B 1 31 ? 5.012 12.672 17.047 1 90.75 31 VAL B O 1
ATOM 1261 N N . VAL B 1 32 ? 4.945 12.766 14.844 1 88.69 32 VAL B N 1
ATOM 1262 C CA . VAL B 1 32 ? 4.668 14.195 14.695 1 88.69 32 VAL B CA 1
ATOM 1263 C C . VAL B 1 32 ? 3.387 14.391 13.883 1 88.69 32 VAL B C 1
ATOM 1265 O O . VAL B 1 32 ? 3.201 13.758 12.844 1 88.69 32 VAL B O 1
ATOM 1268 N N . SER B 1 33 ? 2.527 15.242 14.43 1 89.06 33 SER B N 1
ATOM 1269 C CA . SER B 1 33 ? 1.265 15.477 13.734 1 89.06 33 SER B CA 1
ATOM 1270 C C . SER B 1 33 ? 1.069 16.953 13.422 1 89.06 33 SER B C 1
ATOM 1272 O O . SER B 1 33 ? 1.445 17.828 14.227 1 89.06 33 SER B O 1
ATOM 1274 N N . LEU B 1 34 ? 0.492 17.188 12.281 1 83.69 34 LEU B N 1
ATOM 1275 C CA . LEU B 1 34 ? 0.113 18.547 11.914 1 83.69 34 LEU B CA 1
ATOM 1276 C C . LEU B 1 34 ? -1.198 18.562 11.133 1 83.69 34 LEU B C 1
ATOM 1278 O O . LEU B 1 34 ? -1.463 17.641 10.344 1 83.69 34 LEU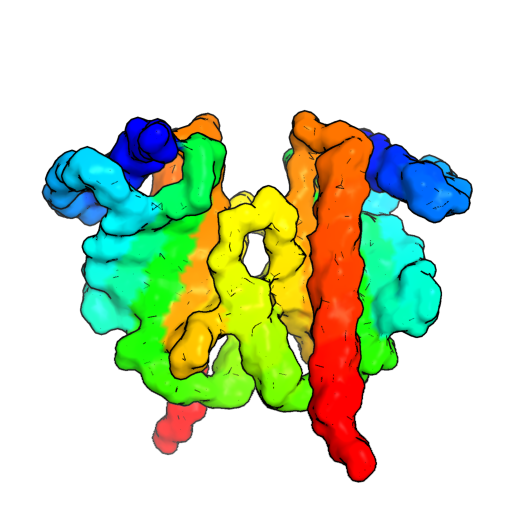 B O 1
ATOM 1282 N N . THR B 1 35 ? -2.035 19.531 11.453 1 82.5 35 THR B N 1
ATOM 1283 C CA . THR B 1 35 ? -3.293 19.688 10.727 1 82.5 35 THR B CA 1
ATOM 1284 C C . THR B 1 35 ? -3.08 20.469 9.438 1 82.5 35 THR B C 1
ATOM 1286 O O . THR B 1 35 ? -2.426 21.516 9.438 1 82.5 35 THR B O 1
ATOM 1289 N N . VAL B 1 36 ? -3.561 19.906 8.367 1 78.56 36 VAL B N 1
ATOM 1290 C CA . VAL B 1 36 ? -3.432 20.547 7.062 1 78.56 36 VAL B CA 1
ATOM 1291 C C . VAL B 1 36 ? -4.738 21.25 6.699 1 78.56 36 VAL B C 1
ATOM 1293 O O . VAL B 1 36 ? -5.754 20.594 6.441 1 78.56 36 VAL B O 1
ATOM 1296 N N . GLU B 1 37 ? -4.754 22.578 6.602 1 75.5 37 GLU B N 1
ATOM 1297 C CA . GLU B 1 37 ? -5.848 23.453 6.191 1 75.5 37 GLU B CA 1
ATOM 1298 C C . GLU B 1 37 ? -7.168 23.016 6.824 1 75.5 37 GLU B C 1
ATOM 1300 O O . GLU B 1 37 ? -8.219 23.078 6.18 1 75.5 37 GLU B O 1
ATOM 1305 N N . GLN B 1 38 ? -7.184 22.422 7.91 1 76.81 38 GLN B N 1
ATOM 1306 C CA . GLN B 1 38 ? -8.352 22.016 8.68 1 76.81 38 GLN B CA 1
ATOM 1307 C C . GLN B 1 38 ? -9.133 20.922 7.953 1 76.81 38 GLN B C 1
ATOM 1309 O O . GLN B 1 38 ? -10.312 20.703 8.234 1 76.81 38 GLN B O 1
ATOM 1314 N N . ARG B 1 39 ? -8.57 20.344 6.961 1 81.81 39 ARG B N 1
ATOM 1315 C CA . ARG B 1 39 ? -9.266 19.312 6.199 1 81.81 39 ARG B CA 1
ATOM 131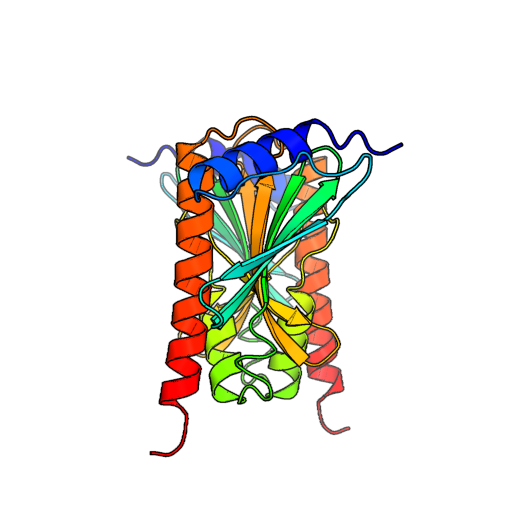6 C C . ARG B 1 39 ? -8.883 17.922 6.695 1 81.81 39 ARG B C 1
ATOM 1318 O O . ARG B 1 39 ? -9.742 17.031 6.805 1 81.81 39 ARG B O 1
ATOM 1325 N N . PHE B 1 40 ? -7.605 17.766 6.977 1 88.44 40 PHE B N 1
ATOM 1326 C CA . PHE B 1 40 ? -7.176 16.484 7.516 1 88.44 40 PHE B CA 1
ATOM 1327 C C . PHE B 1 40 ? -5.883 16.625 8.305 1 88.44 40 PHE B C 1
ATOM 1329 O O . PHE B 1 40 ? -5.246 17.688 8.266 1 88.44 40 PHE B O 1
ATOM 1336 N N . THR B 1 41 ? -5.582 15.656 9.109 1 91.19 41 THR B N 1
ATOM 1337 C CA . THR B 1 41 ? -4.379 15.656 9.938 1 91.19 41 THR B CA 1
ATOM 1338 C C . THR B 1 41 ? -3.287 14.797 9.312 1 91.19 41 THR B C 1
ATOM 1340 O O . THR B 1 41 ? -3.539 13.656 8.914 1 91.19 41 THR B O 1
ATOM 1343 N N . LEU B 1 42 ? -2.131 15.359 9.195 1 92.94 42 LEU B N 1
ATOM 1344 C CA . LEU B 1 42 ? -0.952 14.656 8.703 1 92.94 42 LEU B CA 1
ATOM 1345 C C . LEU B 1 42 ? -0.118 14.117 9.859 1 92.94 42 LEU B C 1
ATOM 1347 O O . LEU B 1 42 ? 0.217 14.859 10.789 1 92.94 42 LEU B O 1
ATOM 1351 N N . HIS B 1 43 ? 0.202 12.867 9.844 1 93.75 43 HIS B N 1
ATOM 1352 C CA . HIS B 1 43 ? 1.079 12.227 10.82 1 93.75 43 HIS B CA 1
ATOM 1353 C C . HIS B 1 43 ? 2.369 11.742 10.172 1 93.75 43 HIS B C 1
ATOM 1355 O O . HIS B 1 43 ? 2.332 11.086 9.125 1 93.75 43 HIS B O 1
ATOM 1361 N N . LEU B 1 44 ? 3.422 12.164 10.719 1 94.31 44 LEU B N 1
ATOM 1362 C CA . LEU B 1 44 ? 4.719 11.57 10.422 1 94.31 44 LEU B CA 1
ATOM 1363 C C . LEU B 1 44 ? 5.184 10.664 11.562 1 94.31 44 LEU B C 1
ATOM 1365 O O . LEU B 1 44 ? 5.176 11.07 12.727 1 94.31 44 LEU B O 1
ATOM 1369 N N . GLY B 1 45 ? 5.586 9.414 11.188 1 94.88 45 GLY B N 1
ATOM 1370 C CA . GLY B 1 45 ? 5.938 8.523 12.281 1 94.88 45 GLY B CA 1
ATOM 1371 C C . GLY B 1 45 ? 7.023 7.527 11.906 1 94.88 45 GLY B C 1
ATOM 1372 O O . GLY B 1 45 ? 7.121 7.109 10.75 1 94.88 45 GLY B O 1
ATOM 1373 N N . ALA B 1 46 ? 7.719 7.121 12.945 1 93.94 46 ALA B N 1
ATOM 1374 C CA . ALA B 1 46 ? 8.734 6.086 12.766 1 93.94 46 ALA B CA 1
ATOM 1375 C C . ALA B 1 46 ? 8.109 4.695 12.797 1 93.94 46 ALA B C 1
ATOM 1377 O O . ALA B 1 46 ? 7.203 4.43 13.586 1 93.94 46 ALA B O 1
ATOM 1378 N N . ILE B 1 47 ? 8.492 3.836 11.875 1 92.19 47 ILE B N 1
ATOM 1379 C CA . ILE B 1 47 ? 8.07 2.439 11.891 1 92.19 47 ILE B CA 1
ATOM 1380 C C . ILE B 1 47 ? 9.156 1.583 12.539 1 92.19 47 ILE B C 1
ATOM 1382 O O . ILE B 1 47 ? 8.906 0.891 13.531 1 92.19 47 ILE B O 1
ATOM 1386 N N . ASP B 1 48 ? 10.367 1.596 12.008 1 87.62 48 ASP B N 1
ATOM 1387 C CA . ASP B 1 48 ? 11.562 0.927 12.516 1 87.62 48 ASP B CA 1
ATOM 1388 C C . ASP B 1 48 ? 12.828 1.717 12.172 1 87.62 48 ASP B C 1
ATOM 1390 O O . ASP B 1 48 ? 12.75 2.91 11.867 1 87.62 48 ASP B O 1
ATOM 1394 N N . GLN B 1 49 ? 13.93 1.115 12.281 1 84.31 49 GLN B N 1
ATOM 1395 C CA . GLN B 1 49 ? 15.195 1.816 12.062 1 84.31 49 GLN B CA 1
ATOM 1396 C C . GLN B 1 49 ? 15.352 2.234 10.602 1 84.31 49 GLN B C 1
ATOM 1398 O O . GLN B 1 49 ? 16.031 3.221 10.305 1 84.31 49 GLN B O 1
ATOM 1403 N N . ASP B 1 50 ? 14.625 1.593 9.781 1 87.81 50 ASP B N 1
ATOM 1404 C CA . ASP B 1 50 ? 14.906 1.768 8.359 1 87.81 50 ASP B C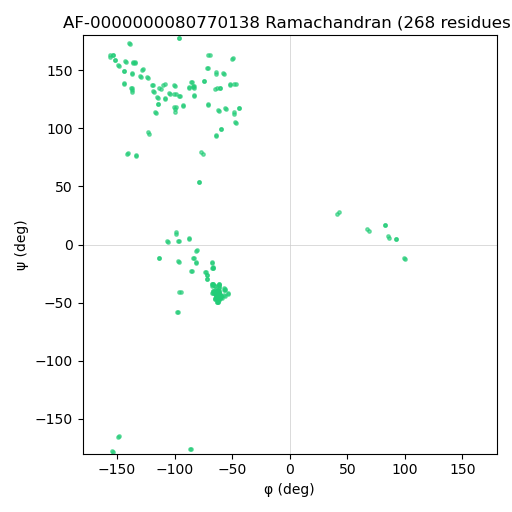A 1
ATOM 1405 C C . ASP B 1 50 ? 13.758 2.479 7.656 1 87.81 50 ASP B C 1
ATOM 1407 O O . ASP B 1 50 ? 13.906 2.936 6.523 1 87.81 50 ASP B O 1
ATOM 1411 N N . SER B 1 51 ? 12.633 2.586 8.406 1 92.81 51 SER B N 1
ATOM 1412 C CA . SER B 1 51 ? 11.469 3.086 7.676 1 92.81 51 SER B CA 1
ATOM 1413 C C . SER B 1 51 ? 10.609 3.979 8.562 1 92.81 51 SER B C 1
ATOM 1415 O O . SER B 1 51 ? 10.609 3.84 9.781 1 92.81 51 SER B O 1
ATOM 1417 N N . TRP B 1 52 ? 9.984 4.91 7.984 1 93.81 52 TRP B N 1
ATOM 1418 C CA . TRP B 1 52 ? 8.961 5.754 8.602 1 93.81 52 TRP B CA 1
ATOM 1419 C C . TRP B 1 52 ? 7.805 6 7.648 1 93.81 52 TRP B C 1
ATOM 1421 O O . TRP B 1 52 ? 7.809 5.508 6.516 1 93.81 52 TRP B O 1
ATOM 1431 N N . PHE B 1 53 ? 6.746 6.637 8.195 1 95.75 53 PHE B N 1
ATOM 1432 C CA . PHE B 1 53 ? 5.566 6.785 7.355 1 95.75 53 PHE B CA 1
ATOM 1433 C C . PHE B 1 53 ? 5.02 8.203 7.43 1 95.75 53 PHE B C 1
ATOM 1435 O O . PHE B 1 53 ? 5.34 8.953 8.359 1 95.75 53 PHE B O 1
ATOM 1442 N N . MET B 1 54 ? 4.312 8.57 6.406 1 96 54 MET B N 1
ATOM 1443 C CA . MET B 1 54 ? 3.387 9.703 6.371 1 96 54 MET B CA 1
ATOM 1444 C C . MET B 1 54 ? 1.946 9.219 6.246 1 96 54 MET B C 1
ATOM 1446 O O . MET B 1 54 ? 1.653 8.328 5.445 1 96 54 MET B O 1
ATOM 1450 N N . GLN B 1 55 ? 1.104 9.797 7.051 1 96.69 55 GLN B N 1
ATOM 1451 C CA . GLN B 1 55 ? -0.296 9.383 7.02 1 96.69 55 GLN B CA 1
ATOM 1452 C C . GLN B 1 55 ? -1.227 10.586 7.078 1 96.69 55 GLN B C 1
ATOM 1454 O O . GLN B 1 55 ? -0.993 11.523 7.852 1 96.69 55 GLN B O 1
ATOM 1459 N N . ALA B 1 56 ? -2.148 10.594 6.215 1 95.75 56 ALA B N 1
ATOM 1460 C CA . ALA B 1 56 ? -3.246 11.555 6.285 1 95.75 56 ALA B CA 1
ATOM 1461 C C . ALA B 1 56 ? -4.488 10.93 6.914 1 95.75 56 ALA B C 1
ATOM 1463 O O . ALA B 1 56 ? -5.027 9.953 6.395 1 95.75 56 ALA B O 1
ATOM 1464 N N . ASP B 1 57 ? -4.887 11.453 7.977 1 93.94 57 ASP B N 1
ATOM 1465 C CA . ASP B 1 57 ? -6.105 11.047 8.672 1 93.94 57 ASP B CA 1
ATOM 1466 C C . ASP B 1 57 ? -7.293 11.906 8.234 1 93.94 57 ASP B C 1
ATOM 1468 O O . ASP B 1 57 ? -7.312 13.117 8.469 1 93.94 57 ASP B O 1
ATOM 1472 N N . LEU B 1 58 ? -8.281 11.195 7.668 1 93.31 58 LEU B N 1
ATOM 1473 C CA . LEU B 1 58 ? -9.438 11.906 7.125 1 93.31 58 LEU B CA 1
ATOM 1474 C C . LEU B 1 58 ? -10.656 11.734 8.023 1 93.31 58 LEU B C 1
ATOM 1476 O O . LEU B 1 58 ? -11.758 12.148 7.672 1 93.31 58 LEU B O 1
ATOM 1480 N N . GLY B 1 59 ? -10.531 11.062 9.125 1 81.69 59 GLY B N 1
ATOM 1481 C CA . GLY B 1 59 ? -11.641 10.648 9.961 1 81.69 59 GLY B CA 1
ATOM 1482 C C . GLY B 1 59 ? -12.547 11.797 10.359 1 81.69 59 GLY B C 1
ATOM 1483 O O . GLY B 1 59 ? -13.773 11.68 10.289 1 81.69 59 GLY B O 1
ATOM 1484 N N . ASP B 1 60 ? -12.07 12.906 10.695 1 80.62 60 ASP B N 1
ATOM 1485 C CA . ASP B 1 60 ? -12.891 14.031 11.133 1 80.62 60 ASP B CA 1
ATOM 1486 C C . ASP B 1 60 ? -13.656 14.641 9.961 1 80.62 60 ASP B C 1
ATOM 1488 O O . ASP B 1 60 ? -14.773 15.125 10.133 1 80.62 60 ASP B O 1
ATOM 1492 N N . ALA B 1 61 ? -13.023 14.516 8.844 1 81.56 61 ALA B N 1
ATOM 1493 C CA . ALA B 1 61 ? -13.633 15.078 7.637 1 81.56 61 ALA B CA 1
ATOM 1494 C C . ALA B 1 61 ? -14.609 14.094 7.008 1 81.56 61 ALA B C 1
ATOM 1496 O O . ALA B 1 61 ? -15.469 14.492 6.211 1 81.56 61 ALA B O 1
ATOM 1497 N N . LEU B 1 62 ? -14.406 12.852 7.312 1 83.62 62 LEU B N 1
ATOM 1498 C CA . LEU B 1 62 ? -15.25 11.781 6.77 1 83.62 62 LEU B CA 1
ATOM 1499 C C . LEU B 1 62 ? -15.672 10.812 7.871 1 83.62 62 LEU B C 1
ATOM 1501 O O . LEU B 1 62 ? -15.227 9.664 7.895 1 83.62 62 LEU B O 1
ATOM 1505 N N . PRO B 1 63 ? -16.562 11.195 8.633 1 77.19 63 PRO B N 1
ATOM 1506 C CA . PRO B 1 63 ? -16.891 10.383 9.812 1 77.19 63 PRO B CA 1
ATOM 1507 C C . PRO B 1 63 ? -17.641 9.102 9.461 1 77.19 63 PRO B C 1
ATOM 1509 O O . PRO B 1 63 ? -17.594 8.133 10.219 1 77.19 63 PRO B O 1
ATOM 1512 N N . SER B 1 64 ? -18.297 9.016 8.406 1 81.31 64 SER B N 1
ATOM 1513 C CA . SER B 1 64 ? -19.047 7.828 8.016 1 81.31 64 SER B CA 1
ATOM 1514 C C . SER B 1 64 ? -18.922 7.562 6.52 1 81.31 64 SER B C 1
ATOM 1516 O O . SER B 1 64 ? -19.828 7.895 5.746 1 81.31 64 SER B O 1
ATOM 1518 N N . PRO B 1 65 ? -17.797 7 6.203 1 87.44 65 PRO B N 1
ATOM 1519 C CA . PRO B 1 65 ? -17.641 6.766 4.766 1 87.44 65 PRO B CA 1
ATOM 1520 C C . PRO B 1 65 ? -18.656 5.77 4.219 1 87.44 65 PRO B C 1
ATOM 1522 O O . PRO B 1 65 ? -18.953 4.766 4.871 1 87.44 65 PRO B O 1
ATOM 1525 N N . SER B 1 66 ? -19.234 6.121 3.115 1 88.69 66 SER B N 1
ATOM 1526 C CA . SER B 1 66 ? -20.203 5.254 2.457 1 88.69 66 SER B CA 1
ATOM 1527 C C . SER B 1 66 ? -19.531 4.016 1.867 1 88.69 66 SER B C 1
ATOM 1529 O O . SER B 1 66 ? -18.312 4.004 1.652 1 88.69 66 SER B O 1
ATOM 1531 N N . ALA B 1 67 ? -20.359 3 1.555 1 88.31 67 ALA B N 1
ATOM 1532 C CA . ALA B 1 67 ? -19.844 1.8 0.898 1 88.31 67 ALA B CA 1
ATOM 1533 C C . ALA B 1 67 ? -19.234 2.135 -0.458 1 88.31 67 ALA B C 1
ATOM 1535 O O . ALA B 1 67 ? -18.219 1.552 -0.848 1 88.31 67 ALA B O 1
ATOM 1536 N N . ALA B 1 68 ? -19.828 3.055 -1.062 1 90.88 68 ALA B N 1
ATOM 1537 C CA . ALA B 1 68 ? -19.328 3.48 -2.367 1 90.88 68 ALA B CA 1
ATOM 1538 C C . ALA B 1 68 ? -17.938 4.105 -2.25 1 90.88 68 ALA B C 1
ATOM 1540 O O . ALA B 1 68 ? -17.078 3.887 -3.104 1 90.88 68 ALA B O 1
ATOM 1541 N N . LEU B 1 69 ? -17.75 4.867 -1.262 1 93.31 69 LEU B N 1
ATOM 1542 C CA . LEU B 1 69 ? -16.453 5.5 -1.051 1 93.31 69 LEU B CA 1
ATOM 1543 C C . LEU B 1 69 ? -15.383 4.457 -0.716 1 93.31 69 LEU B C 1
ATOM 1545 O O . LEU B 1 69 ? -14.242 4.562 -1.171 1 93.31 69 LEU B O 1
ATOM 1549 N N . LEU B 1 70 ? -15.789 3.492 0.085 1 93.94 70 LEU B N 1
ATOM 1550 C CA . LEU B 1 70 ? -14.852 2.428 0.432 1 93.94 70 LEU B CA 1
ATOM 1551 C C . LEU B 1 70 ? -14.43 1.651 -0.811 1 93.94 70 LEU B C 1
ATOM 1553 O O . LEU B 1 70 ? -13.258 1.302 -0.958 1 93.94 70 LEU B O 1
ATOM 1557 N N . GLU B 1 71 ? -15.344 1.404 -1.626 1 94.06 71 GLU B N 1
ATOM 1558 C CA . GLU B 1 71 ? -15.031 0.726 -2.881 1 94.06 71 GLU B CA 1
ATOM 1559 C C . GLU B 1 71 ? -14.062 1.547 -3.729 1 94.06 71 GLU B C 1
ATOM 1561 O O . GLU B 1 71 ? -13.102 1.009 -4.277 1 94.06 71 GLU B O 1
ATOM 1566 N N . ARG B 1 72 ? -14.297 2.779 -3.801 1 94.06 72 ARG B N 1
ATOM 1567 C CA . ARG B 1 72 ? -13.43 3.658 -4.578 1 94.06 72 ARG B CA 1
ATOM 1568 C C . ARG B 1 72 ? -12.039 3.729 -3.971 1 94.06 72 ARG B C 1
ATOM 1570 O O . ARG B 1 72 ? -11.039 3.795 -4.695 1 94.06 72 ARG B O 1
ATOM 1577 N N . ALA B 1 73 ? -12.039 3.793 -2.689 1 96.06 73 ALA B N 1
ATOM 1578 C CA . ALA B 1 73 ? -10.758 3.801 -1.994 1 96.06 73 ALA B CA 1
ATOM 1579 C C . ALA B 1 73 ? -9.93 2.566 -2.35 1 96.06 73 ALA B C 1
ATOM 1581 O O . ALA B 1 73 ? -8.734 2.672 -2.633 1 96.06 73 ALA B O 1
ATOM 1582 N N . LEU B 1 74 ? -10.578 1.423 -2.377 1 97 74 LEU B N 1
ATOM 1583 C CA . LEU B 1 74 ? -9.891 0.18 -2.715 1 97 74 LEU B CA 1
ATOM 1584 C C . LEU B 1 74 ? -9.453 0.179 -4.176 1 97 74 LEU B C 1
ATOM 1586 O O . LEU B 1 74 ? -8.406 -0.38 -4.516 1 97 74 LEU B O 1
ATOM 1590 N N . ARG B 1 75 ? -10.203 0.767 -5.016 1 95.94 75 ARG B N 1
ATOM 1591 C CA . ARG B 1 75 ? -9.812 0.879 -6.418 1 95.94 75 ARG B CA 1
ATOM 1592 C C . ARG B 1 75 ? -8.57 1.747 -6.57 1 95.94 75 ARG B C 1
ATOM 1594 O O . ARG B 1 75 ? -7.727 1.486 -7.434 1 95.94 75 ARG B O 1
ATOM 1601 N N . GLY B 1 76 ? -8.516 2.705 -5.766 1 95.81 76 GLY B N 1
ATOM 1602 C CA . GLY B 1 76 ? -7.352 3.576 -5.77 1 95.81 76 GLY B CA 1
ATOM 1603 C C . GLY B 1 76 ? -6.086 2.885 -5.301 1 95.81 76 GLY B C 1
ATOM 1604 O O . GLY B 1 76 ? -4.984 3.4 -5.488 1 95.81 76 GLY B O 1
ATOM 1605 N N . ASN B 1 77 ? -6.215 1.734 -4.656 1 97.38 77 ASN B N 1
ATOM 1606 C CA . ASN B 1 77 ? -5.086 0.998 -4.102 1 97.38 77 ASN B CA 1
ATOM 1607 C C . ASN B 1 77 ? -4.465 0.063 -5.137 1 97.38 77 ASN B C 1
ATOM 1609 O O . ASN B 1 77 ? -3.543 -0.692 -4.82 1 97.38 77 ASN B O 1
ATOM 1613 N N . GLN B 1 78 ? -4.887 0.105 -6.312 1 95.19 78 GLN B N 1
ATOM 1614 C CA . GLN B 1 78 ? -4.281 -0.723 -7.352 1 95.19 78 GLN B CA 1
ATOM 1615 C C . GLN B 1 78 ? -2.83 -0.323 -7.594 1 95.19 78 GLN B C 1
ATOM 1617 O O . GLN B 1 78 ? -2.475 0.852 -7.48 1 95.19 78 GLN B O 1
ATOM 1622 N N . ILE B 1 79 ? -2.1 -1.311 -7.953 1 93.19 79 ILE B N 1
ATOM 1623 C CA . ILE B 1 79 ? -0.687 -1.074 -8.227 1 93.19 79 ILE B CA 1
ATOM 1624 C C . ILE B 1 79 ? -0.545 -0.079 -9.375 1 93.19 79 ILE B C 1
ATOM 1626 O O . ILE B 1 79 ? -1.297 -0.137 -10.352 1 93.19 79 ILE B O 1
ATOM 1630 N N . ALA B 1 80 ? 0.328 0.882 -9.219 1 89.5 80 ALA B N 1
ATOM 1631 C CA . ALA B 1 80 ? 0.619 1.868 -10.258 1 89.5 80 ALA B CA 1
ATOM 1632 C C . ALA B 1 80 ? 2.121 2.096 -10.391 1 89.5 80 ALA B C 1
ATOM 1634 O O . ALA B 1 80 ? 2.891 1.747 -9.492 1 89.5 80 ALA B O 1
ATOM 1635 N N . ALA B 1 81 ? 2.475 2.568 -11.602 1 86 81 ALA B N 1
ATOM 1636 C CA . ALA B 1 81 ? 3.879 2.881 -11.859 1 86 81 ALA B CA 1
ATOM 1637 C C . ALA B 1 81 ? 4.262 4.23 -11.258 1 86 81 ALA B C 1
ATOM 1639 O O . ALA B 1 81 ? 4.672 5.145 -11.977 1 86 81 ALA B O 1
ATOM 1640 N N . ARG B 1 82 ? 4.031 4.434 -10 1 86.31 82 ARG B N 1
ATOM 1641 C CA . ARG B 1 82 ? 4.406 5.641 -9.273 1 86.31 82 ARG B CA 1
ATOM 1642 C C . ARG B 1 82 ? 5.359 5.316 -8.133 1 86.31 82 ARG B C 1
ATOM 1644 O O . ARG B 1 82 ? 5.172 4.324 -7.422 1 86.31 82 ARG B O 1
ATOM 1651 N N . PRO B 1 83 ? 6.352 6.211 -8.078 1 82.69 83 PRO B N 1
ATOM 1652 C CA . PRO B 1 83 ? 7.32 5.934 -7.016 1 82.69 83 PRO B CA 1
ATOM 1653 C C . PRO B 1 83 ? 6.695 5.961 -5.621 1 82.69 83 PRO B C 1
ATOM 1655 O O . PRO B 1 83 ? 7.125 5.219 -4.734 1 82.69 83 PRO B O 1
ATOM 1658 N N . TRP B 1 84 ? 5.75 6.941 -5.59 1 91.06 84 TRP B N 1
ATOM 1659 C CA . TRP B 1 84 ? 5.035 7.055 -4.324 1 91.06 84 TRP B CA 1
ATOM 1660 C C . TRP B 1 84 ? 3.549 6.77 -4.508 1 91.06 84 TRP B C 1
ATOM 1662 O O . TRP B 1 84 ? 2.863 7.469 -5.262 1 91.06 84 TRP B O 1
ATOM 1672 N N . GLN B 1 85 ? 3.113 5.707 -3.92 1 93 85 GLN B N 1
ATOM 1673 C CA . GLN B 1 85 ? 1.716 5.312 -4.059 1 93 85 GLN B CA 1
ATOM 1674 C C . GLN B 1 85 ? 1.039 5.195 -2.697 1 93 85 GLN B C 1
ATOM 1676 O O . GLN B 1 85 ? 1.135 4.156 -2.039 1 93 85 GLN B O 1
ATOM 1681 N N . PRO B 1 86 ? 0.347 6.289 -2.336 1 97.06 86 PRO B N 1
ATOM 1682 C CA . PRO B 1 86 ? -0.385 6.215 -1.069 1 97.06 86 PRO B CA 1
ATOM 1683 C C . PRO B 1 86 ? -1.394 5.066 -1.039 1 97.06 86 PRO B C 1
ATOM 1685 O O . PRO B 1 86 ? -2.004 4.75 -2.062 1 97.06 86 PRO B O 1
ATOM 1688 N N . VAL B 1 87 ? -1.601 4.508 0.105 1 97.69 87 VAL B N 1
ATOM 1689 C CA . VAL B 1 87 ? -2.516 3.389 0.312 1 97.69 87 VAL B CA 1
ATOM 1690 C C . VAL B 1 87 ? -3.68 3.828 1.197 1 97.69 87 VAL B C 1
ATOM 1692 O O . VAL B 1 87 ? -3.471 4.297 2.32 1 97.69 87 VAL B O 1
ATOM 1695 N N . ALA B 1 88 ? -4.871 3.699 0.664 1 97.94 88 ALA B N 1
ATOM 1696 C CA . ALA B 1 88 ? -6.066 3.961 1.466 1 97.94 88 ALA B CA 1
ATOM 1697 C C . ALA B 1 88 ? -6.32 2.826 2.453 1 97.94 88 ALA B C 1
ATOM 1699 O O . ALA B 1 88 ? -6.141 1.652 2.121 1 97.94 88 ALA B O 1
ATOM 1700 N N . ALA B 1 89 ? -6.723 3.193 3.625 1 97.88 89 ALA B N 1
ATOM 1701 C CA . ALA B 1 89 ? -6.949 2.219 4.691 1 97.88 89 ALA B CA 1
ATOM 1702 C C . ALA B 1 89 ? -8.008 2.713 5.668 1 97.88 89 ALA B C 1
ATOM 1704 O O . ALA B 1 89 ? -8.305 3.908 5.723 1 97.88 89 ALA B O 1
ATOM 1705 N N . LEU B 1 90 ? -8.562 1.766 6.359 1 96.19 90 LEU B N 1
ATOM 1706 C CA . LEU B 1 90 ? -9.461 2.057 7.469 1 96.19 90 LEU B CA 1
ATOM 1707 C C . LEU B 1 90 ? -8.812 1.695 8.805 1 96.19 90 LEU B C 1
ATOM 1709 O O . LEU B 1 90 ? -8.18 0.645 8.922 1 96.19 90 LEU B O 1
ATOM 1713 N N . ASP B 1 91 ? -9 2.59 9.766 1 93.38 91 ASP B N 1
ATOM 1714 C CA . ASP B 1 91 ? -8.5 2.23 11.094 1 93.38 91 ASP B CA 1
ATOM 1715 C C . ASP B 1 91 ? -9.539 1.424 11.867 1 93.38 91 ASP B C 1
ATOM 1717 O O . ASP B 1 91 ? -10.578 1.05 11.312 1 93.38 91 ASP B O 1
ATOM 1721 N N . THR B 1 92 ? -9.234 1.093 13.148 1 88.25 92 THR B N 1
ATOM 1722 C CA . THR B 1 92 ? -10.055 0.199 13.953 1 88.25 92 THR B CA 1
ATOM 1723 C C . THR B 1 92 ? -11.414 0.83 14.25 1 88.25 92 THR B C 1
ATOM 1725 O O . THR B 1 92 ? -12.375 0.126 14.562 1 88.25 92 THR B O 1
ATOM 1728 N N . GLU B 1 93 ? -11.508 2.135 14.125 1 89.5 93 GLU B N 1
ATOM 1729 C CA . GLU B 1 93 ? -12.758 2.84 14.391 1 89.5 93 GLU B CA 1
ATOM 1730 C C . GLU B 1 93 ? -13.531 3.094 13.094 1 89.5 93 GLU B C 1
ATOM 1732 O O . GLU B 1 93 ? -14.578 3.744 13.109 1 89.5 93 GLU B O 1
ATOM 1737 N N . GLY B 1 94 ? -13.031 2.615 12 1 90.25 94 GLY B N 1
ATOM 1738 C CA . GLY B 1 94 ? -13.703 2.77 10.719 1 90.25 94 GLY B CA 1
ATOM 1739 C C . GLY B 1 94 ? -13.438 4.113 10.062 1 90.25 94 GLY B C 1
ATOM 1740 O O . GLY B 1 94 ? -14.219 4.562 9.219 1 90.25 94 GLY B O 1
ATOM 1741 N N . ARG B 1 95 ? -12.414 4.754 10.547 1 92.06 95 ARG B N 1
ATOM 1742 C CA . ARG B 1 95 ? -12.055 6.047 9.969 1 92.06 95 ARG B CA 1
ATOM 1743 C C . ARG B 1 95 ? -11.117 5.871 8.781 1 92.06 95 ARG B C 1
ATOM 1745 O O . ARG B 1 95 ? -10.156 5.102 8.852 1 92.06 95 ARG B O 1
ATOM 1752 N N . LEU B 1 96 ? -11.453 6.609 7.738 1 95.19 96 LEU B N 1
ATOM 1753 C CA . LEU B 1 96 ? -10.719 6.48 6.488 1 95.19 96 LEU B CA 1
ATOM 1754 C C . LEU B 1 96 ? -9.469 7.359 6.5 1 95.19 96 LEU B C 1
ATOM 1756 O O . LEU B 1 96 ? -9.508 8.492 6.992 1 95.19 96 LEU B O 1
ATOM 1760 N N . GLY B 1 97 ? -8.414 6.852 5.977 1 96.44 97 GLY B N 1
ATOM 1761 C CA . GLY B 1 97 ? -7.184 7.586 5.734 1 96.44 97 GLY B CA 1
ATOM 1762 C C . GLY B 1 97 ? -6.348 7 4.613 1 96.44 97 GLY B C 1
ATOM 1763 O O . GLY B 1 97 ? -6.801 6.098 3.904 1 96.44 97 GLY B O 1
ATOM 1764 N N . CYS B 1 98 ? -5.215 7.594 4.391 1 97.56 98 CYS B N 1
ATOM 1765 C CA . CYS B 1 98 ? -4.23 7.047 3.463 1 97.56 98 CYS B CA 1
ATOM 1766 C C . CYS B 1 98 ? -2.812 7.281 3.967 1 97.56 98 CYS B C 1
ATOM 1768 O O . CYS B 1 98 ? -2.58 8.172 4.789 1 97.56 98 CYS B O 1
ATOM 1770 N N . TRP B 1 99 ? -1.899 6.438 3.461 1 97.44 99 TRP B N 1
ATOM 1771 C CA . TRP B 1 99 ? -0.543 6.516 3.994 1 97.44 99 TRP B CA 1
ATOM 1772 C C . TRP B 1 99 ? 0.476 6.043 2.963 1 97.44 99 TRP B C 1
ATOM 1774 O O . TRP B 1 99 ? 0.11 5.441 1.951 1 97.44 99 TRP B O 1
ATOM 1784 N N . LEU B 1 100 ? 1.704 6.41 3.244 1 96.12 100 LEU B N 1
ATOM 1785 C CA . LEU B 1 100 ? 2.861 5.941 2.488 1 96.12 100 LEU B CA 1
ATOM 1786 C C . LEU B 1 100 ? 4.008 5.578 3.426 1 96.12 100 LEU B C 1
ATOM 1788 O O . LEU B 1 100 ? 4.164 6.184 4.488 1 96.12 100 LEU B O 1
ATOM 1792 N N . ARG B 1 101 ? 4.734 4.598 2.959 1 94.38 101 ARG B N 1
ATOM 1793 C CA . ARG B 1 101 ? 5.953 4.207 3.654 1 94.38 101 ARG B CA 1
ATOM 1794 C C . ARG B 1 101 ? 7.188 4.777 2.961 1 94.38 101 ARG B C 1
ATOM 1796 O O . ARG B 1 101 ? 7.266 4.785 1.73 1 94.38 101 ARG B O 1
ATOM 1803 N N . LEU B 1 102 ? 8.148 5.289 3.799 1 93.69 102 LEU B N 1
ATOM 1804 C CA . LEU B 1 102 ? 9.367 5.879 3.254 1 93.69 102 LEU B CA 1
ATOM 1805 C C . LEU B 1 102 ? 10.602 5.309 3.943 1 93.69 102 LEU B C 1
ATOM 1807 O O . LEU B 1 102 ? 10.57 5.016 5.141 1 93.69 102 LEU B O 1
ATOM 1811 N N . PRO B 1 103 ? 11.672 5.168 3.133 1 90.38 103 PRO B N 1
ATOM 1812 C CA . PRO B 1 103 ? 12.922 4.777 3.787 1 90.38 103 PRO B CA 1
ATOM 1813 C C . PRO B 1 103 ? 13.523 5.902 4.621 1 90.38 103 PRO B C 1
ATOM 1815 O O . PRO B 1 103 ? 13.383 7.078 4.273 1 90.38 103 PRO B O 1
ATOM 1818 N N . SER B 1 104 ? 14.266 5.512 5.676 1 89.88 104 SER B N 1
ATOM 1819 C CA . SER B 1 104 ? 14.898 6.492 6.547 1 89.88 104 SER B CA 1
ATOM 1820 C C . SER B 1 104 ? 16.203 7.004 5.945 1 89.88 104 SER B C 1
ATOM 1822 O O . SER B 1 104 ? 16.766 8.008 6.406 1 89.88 104 SER B O 1
ATOM 1824 N N . HIS B 1 105 ? 16.625 6.242 4.965 1 88.88 105 HIS B N 1
ATOM 1825 C CA . HIS B 1 105 ? 17.875 6.609 4.332 1 88.88 105 HIS B CA 1
ATOM 1826 C C . HIS B 1 105 ? 17.734 6.688 2.816 1 88.88 105 HIS B C 1
ATOM 1828 O O . HIS B 1 105 ? 16.844 6.047 2.24 1 88.88 105 HIS B O 1
ATOM 1834 N N . GLY B 1 106 ? 18.547 7.57 2.186 1 86.56 106 GLY B N 1
ATOM 1835 C CA . GLY B 1 106 ? 18.594 7.613 0.734 1 86.56 106 GLY B CA 1
ATOM 1836 C C . GLY B 1 106 ? 17.531 8.492 0.12 1 86.56 106 GLY B C 1
ATOM 1837 O O . GLY B 1 106 ? 17.25 8.398 -1.078 1 86.56 106 GLY B O 1
ATOM 1838 N N . VAL B 1 107 ? 16.766 9.195 0.938 1 88 107 VAL B N 1
ATOM 1839 C CA . VAL B 1 107 ? 15.727 10.078 0.428 1 88 107 VAL B CA 1
ATOM 1840 C C . VAL B 1 107 ? 16.141 11.531 0.613 1 88 107 VAL B C 1
ATOM 1842 O O . VAL B 1 107 ? 16.562 11.938 1.703 1 88 107 VAL B O 1
ATOM 1845 N N . ASP B 1 108 ? 16.125 12.273 -0.455 1 91.69 108 ASP B N 1
ATOM 1846 C CA . ASP B 1 108 ? 16.438 13.703 -0.377 1 91.69 108 ASP B CA 1
ATOM 1847 C C . ASP B 1 108 ? 15.156 14.531 -0.29 1 91.69 108 ASP B C 1
ATOM 1849 O O . ASP B 1 108 ? 14.055 13.984 -0.315 1 91.69 108 ASP B O 1
ATOM 1853 N N . LEU B 1 109 ? 15.312 15.836 -0.176 1 92.44 109 LEU B N 1
ATOM 1854 C CA . LEU B 1 109 ? 14.18 16.719 0.073 1 92.44 109 LEU B CA 1
ATOM 1855 C C . LEU B 1 109 ? 13.203 16.688 -1.104 1 92.44 109 LEU B C 1
AT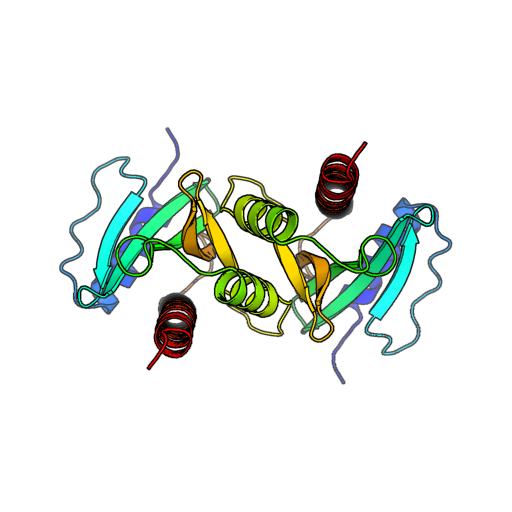OM 1857 O O . LEU B 1 109 ? 11.992 16.625 -0.91 1 92.44 109 LEU B O 1
ATOM 1861 N N . PRO B 1 110 ? 13.68 16.766 -2.371 1 93.25 110 PRO B N 1
ATOM 1862 C CA . PRO B 1 110 ? 12.742 16.672 -3.49 1 93.25 110 PRO B CA 1
ATOM 1863 C C . PRO B 1 110 ? 11.898 15.398 -3.459 1 93.25 110 PRO B C 1
ATOM 1865 O O . PRO B 1 110 ? 10.711 15.43 -3.777 1 93.25 110 PRO B O 1
ATOM 1868 N N . MET B 1 111 ? 12.469 14.273 -3.07 1 93.06 111 MET B N 1
ATOM 1869 C CA . MET B 1 111 ? 11.758 13.008 -2.957 1 93.06 111 MET B CA 1
ATOM 1870 C C . MET B 1 111 ? 10.719 13.07 -1.836 1 93.06 111 MET B C 1
ATOM 1872 O O . MET B 1 111 ? 9.594 12.602 -2 1 93.06 111 MET B O 1
ATOM 1876 N N . LEU B 1 112 ? 11.125 13.68 -0.733 1 93.12 112 LEU B N 1
ATOM 1877 C CA . LEU B 1 112 ? 10.211 13.828 0.396 1 93.12 112 LEU B CA 1
ATOM 1878 C C . LEU B 1 112 ? 9.016 14.695 0.019 1 93.12 112 LEU B C 1
ATOM 1880 O O . LEU B 1 112 ? 7.875 14.352 0.337 1 93.12 112 LEU B O 1
ATOM 1884 N N . ALA B 1 113 ? 9.328 15.703 -0.611 1 93.62 113 ALA B N 1
ATOM 1885 C CA . ALA B 1 113 ? 8.273 16.609 -1.042 1 93.62 113 ALA B CA 1
ATOM 1886 C C . ALA B 1 113 ? 7.328 15.938 -2.033 1 93.62 113 ALA B C 1
ATOM 1888 O O . ALA B 1 113 ? 6.109 16.125 -1.964 1 93.62 113 ALA B O 1
ATOM 1889 N N . ALA B 1 114 ? 7.883 15.203 -2.965 1 94.56 114 ALA B N 1
ATOM 1890 C CA . ALA B 1 114 ? 7.07 14.484 -3.945 1 94.56 114 ALA B CA 1
ATOM 1891 C C . ALA B 1 114 ? 6.168 13.461 -3.264 1 94.56 114 ALA B C 1
ATOM 1893 O O . ALA B 1 114 ? 5.012 13.289 -3.652 1 94.56 114 ALA B O 1
ATOM 1894 N N . ALA B 1 115 ? 6.723 12.812 -2.285 1 95.19 115 ALA B N 1
ATOM 1895 C CA . ALA B 1 115 ? 5.945 11.836 -1.521 1 95.19 115 ALA B CA 1
ATOM 1896 C C . ALA B 1 115 ? 4.785 12.516 -0.793 1 95.19 115 ALA B C 1
ATOM 1898 O O . ALA B 1 115 ? 3.66 12.008 -0.805 1 95.19 115 ALA B O 1
ATOM 1899 N N . LEU B 1 116 ? 5.109 13.609 -0.166 1 93.81 116 LEU B N 1
ATOM 1900 C CA . LEU B 1 116 ? 4.066 14.359 0.525 1 93.81 116 LEU B CA 1
ATOM 1901 C C . LEU B 1 116 ? 2.994 14.828 -0.453 1 93.81 116 LEU B C 1
ATOM 1903 O O . LEU B 1 116 ? 1.799 14.719 -0.172 1 93.81 116 LEU B O 1
ATOM 1907 N N . ASP B 1 117 ? 3.379 15.297 -1.575 1 94.06 117 ASP B N 1
ATOM 1908 C CA . ASP B 1 117 ? 2.436 15.742 -2.596 1 94.06 117 ASP B CA 1
ATOM 1909 C C . ASP B 1 117 ? 1.511 14.602 -3.021 1 94.06 117 ASP B C 1
ATOM 1911 O O . ASP B 1 117 ? 0.307 14.805 -3.195 1 94.06 117 ASP B O 1
ATOM 1915 N N . ALA B 1 118 ? 2.072 13.5 -3.211 1 95.75 118 ALA B N 1
ATOM 1916 C CA . ALA B 1 118 ? 1.279 12.336 -3.596 1 95.75 118 ALA B CA 1
ATOM 1917 C C . ALA B 1 118 ? 0.257 11.992 -2.516 1 95.75 118 ALA B C 1
ATOM 1919 O O . ALA B 1 118 ? -0.893 11.672 -2.822 1 95.75 118 ALA B O 1
ATOM 1920 N N . LEU B 1 119 ? 0.702 12.07 -1.288 1 96.12 119 LEU B N 1
ATOM 1921 C CA . LEU B 1 119 ? -0.191 11.758 -0.177 1 96.12 119 LEU B CA 1
ATOM 1922 C C . LEU B 1 119 ? -1.333 12.766 -0.1 1 96.12 119 LEU B C 1
ATOM 1924 O O . LEU B 1 119 ? -2.494 12.383 0.057 1 96.12 119 LEU B O 1
ATOM 1928 N N . ILE B 1 120 ? -0.987 13.977 -0.197 1 93.94 120 ILE B N 1
ATOM 1929 C CA . ILE B 1 120 ? -1.981 15.039 -0.115 1 93.94 120 ILE B CA 1
ATOM 1930 C C . ILE B 1 120 ? -2.977 14.906 -1.267 1 93.94 120 ILE B C 1
ATOM 1932 O O . ILE B 1 120 ? -4.184 15.047 -1.069 1 93.94 120 ILE B O 1
ATOM 1936 N N . ALA B 1 121 ? -2.482 14.633 -2.41 1 94.62 121 ALA B N 1
ATOM 1937 C CA . ALA B 1 121 ? -3.355 14.453 -3.568 1 94.62 121 ALA B CA 1
ATOM 1938 C C . ALA B 1 121 ? -4.332 13.305 -3.346 1 94.62 121 ALA B C 1
ATOM 1940 O O . ALA B 1 121 ? -5.516 13.414 -3.67 1 94.62 121 ALA B O 1
ATOM 1941 N N . ALA B 1 122 ? -3.84 12.234 -2.828 1 95.5 122 ALA B N 1
ATOM 1942 C CA . ALA B 1 122 ? -4.695 11.086 -2.541 1 95.5 122 ALA B CA 1
ATOM 1943 C C . ALA B 1 122 ? -5.766 11.445 -1.513 1 95.5 122 ALA B C 1
ATOM 1945 O O . ALA B 1 122 ? -6.926 11.055 -1.652 1 95.5 122 ALA B O 1
ATOM 1946 N N . ALA B 1 123 ? -5.348 12.125 -0.483 1 94.19 123 ALA B N 1
ATOM 1947 C CA . ALA B 1 123 ? -6.281 12.555 0.559 1 94.19 123 ALA B CA 1
ATOM 1948 C C . ALA B 1 123 ? -7.367 13.461 -0.012 1 94.19 123 ALA B C 1
ATOM 1950 O O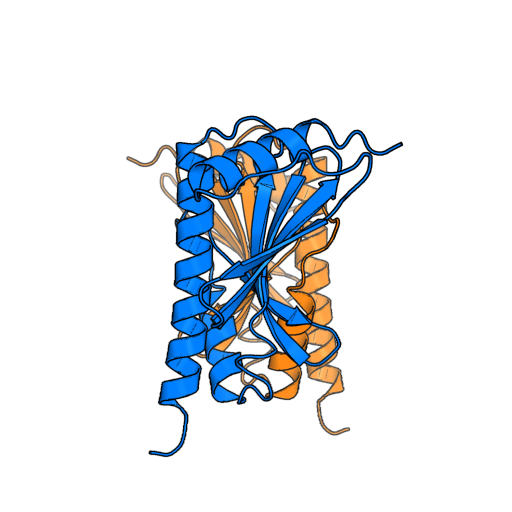 . ALA B 1 123 ? -8.555 13.266 0.266 1 94.19 123 ALA B O 1
ATOM 1951 N N . GLU B 1 124 ? -6.965 14.352 -0.793 1 93.06 124 GLU B N 1
ATOM 1952 C CA . GLU B 1 124 ? -7.906 15.289 -1.402 1 93.06 124 GLU B CA 1
ATOM 1953 C C . GLU B 1 124 ? -8.867 14.57 -2.346 1 93.06 124 GLU B C 1
ATOM 1955 O O . GLU B 1 124 ? -10.047 14.914 -2.412 1 93.06 124 GLU B O 1
ATOM 1960 N N . ASP B 1 125 ? -8.352 13.695 -3.061 1 93.56 125 ASP B N 1
ATOM 1961 C CA . ASP B 1 125 ? -9.195 12.914 -3.963 1 93.56 125 ASP B CA 1
ATOM 1962 C C . ASP B 1 125 ? -10.273 12.156 -3.189 1 93.56 125 ASP B C 1
ATOM 1964 O O . ASP B 1 125 ? -11.43 12.117 -3.605 1 93.56 125 ASP B O 1
ATOM 1968 N N . LEU B 1 126 ? -9.891 11.555 -2.102 1 93.75 126 LEU B N 1
ATOM 1969 C CA . LEU B 1 126 ? -10.836 10.812 -1.282 1 93.75 126 LEU B CA 1
ATOM 1970 C C . LEU B 1 126 ? -11.898 11.742 -0.7 1 93.75 126 LEU B C 1
ATOM 1972 O O . LEU B 1 126 ? -13.086 11.406 -0.686 1 93.75 126 LEU B O 1
ATOM 1976 N N . LEU B 1 127 ? -11.438 12.867 -0.255 1 91.94 127 LEU B N 1
ATOM 1977 C CA . LEU B 1 127 ? -12.375 13.844 0.306 1 91.94 127 LEU B CA 1
ATOM 1978 C C . LEU B 1 127 ? -13.328 14.352 -0.762 1 91.94 127 LEU B C 1
ATOM 1980 O O . LEU B 1 127 ? -14.523 14.508 -0.506 1 91.94 127 LEU B O 1
ATOM 1984 N N . GLY B 1 128 ? -12.75 14.547 -1.896 1 91.19 128 GLY B N 1
ATOM 1985 C CA . GLY B 1 128 ? -13.586 15 -3 1 91.19 128 GLY B CA 1
ATOM 1986 C C . GLY B 1 128 ? -14.633 13.984 -3.408 1 91.19 128 GLY B C 1
ATOM 1987 O O . GLY B 1 128 ? -15.766 14.352 -3.725 1 91.19 128 GLY B O 1
ATOM 1988 N N . GLN B 1 129 ? -14.273 12.781 -3.432 1 87.62 129 GLN B N 1
ATOM 1989 C CA . GLN B 1 129 ? -15.195 11.711 -3.797 1 87.62 129 GLN B CA 1
ATOM 1990 C C . GLN B 1 129 ? -16.297 11.555 -2.756 1 87.62 129 GLN B C 1
ATOM 1992 O O . GLN B 1 129 ? -17.422 11.156 -3.086 1 87.62 129 GLN B O 1
ATOM 1997 N N . ALA B 1 130 ? -15.977 11.758 -1.549 1 86.06 130 ALA B N 1
ATOM 1998 C CA . ALA B 1 130 ? -16.969 11.695 -0.48 1 86.06 130 ALA B CA 1
ATOM 1999 C C . ALA B 1 130 ? -18 12.812 -0.624 1 86.06 130 ALA B C 1
ATOM 2001 O O . ALA B 1 130 ? -19.188 12.602 -0.371 1 86.06 130 ALA B O 1
ATOM 2002 N N . GLU B 1 131 ? -17.531 13.898 -0.944 1 80.81 131 GLU B N 1
ATOM 2003 C CA . GLU B 1 131 ? -18.422 15.039 -1.119 1 80.81 131 GLU B CA 1
ATOM 2004 C C . GLU B 1 131 ? -19.344 14.844 -2.322 1 80.81 131 GLU B C 1
ATOM 2006 O O . GLU B 1 131 ? -20.484 15.281 -2.305 1 80.81 131 GLU B O 1
ATOM 2011 N N . ALA B 1 132 ? -18.828 14.188 -3.328 1 76.31 132 ALA B N 1
ATOM 2012 C CA . ALA B 1 132 ? -19.594 13.953 -4.547 1 76.31 132 ALA B CA 1
ATOM 2013 C C . ALA B 1 132 ? -20.688 12.922 -4.312 1 76.31 132 ALA B C 1
ATOM 2015 O O . ALA B 1 132 ? -21.688 12.883 -5.043 1 76.31 132 ALA B O 1
ATOM 2016 N N . ALA B 1 133 ? -20.484 12.094 -3.385 1 67.62 133 ALA B N 1
ATOM 2017 C CA . ALA B 1 133 ? -21.438 11.023 -3.107 1 67.62 133 ALA B CA 1
ATOM 2018 C C . ALA B 1 133 ? -22.562 11.523 -2.205 1 67.62 133 ALA B C 1
ATOM 2020 O O . ALA B 1 133 ? -23.578 10.836 -2.02 1 67.62 133 ALA B O 1
ATOM 2021 N N . LEU B 1 134 ? -22.359 12.688 -1.665 1 62.78 134 LEU B N 1
ATOM 2022 C CA . LEU B 1 134 ? -23.406 13.258 -0.831 1 62.78 134 LEU B CA 1
ATOM 2023 C C . LEU B 1 134 ? -24.594 13.688 -1.678 1 62.78 134 LEU B C 1
ATOM 2025 O O . LEU B 1 134 ? -24.422 14.242 -2.768 1 62.78 134 LEU B O 1
ATOM 2029 N N . PRO B 1 135 ? -25.766 12.977 -1.241 1 55.03 135 PRO B N 1
ATOM 2030 C CA . PRO B 1 135 ? -26.953 13.414 -1.978 1 55.03 135 PRO B CA 1
ATOM 2031 C C . PRO B 1 135 ? -27.031 14.93 -2.121 1 55.03 135 PRO B C 1
ATOM 2033 O O . PRO B 1 135 ? -26.609 15.664 -1.219 1 55.03 135 PRO B O 1
ATOM 2036 N N . ARG B 1 136 ? -27 15.461 -3.383 1 49.78 136 ARG B N 1
ATOM 2037 C CA . ARG B 1 136 ? -27.25 16.875 -3.662 1 49.78 136 ARG B CA 1
ATOM 2038 C C . ARG B 1 136 ? -28.625 17.297 -3.152 1 49.78 136 ARG B C 1
ATOM 2040 O O . ARG B 1 136 ? -29.562 16.516 -3.193 1 49.78 136 ARG B O 1
#

Secondary structure (DSSP, 8-state):
----HHHHHHHHHHHHHTT-------TT--EEEEEETTTEEEEEEE-SSSEEEEEEE-TTT-SS--HHHHHHHHHTTS--S-S---EEEE-TT--EEEEEEEESSS--HHHHHHHHHHHHHHHHHHHHHHHHTS--/----HHHHHHHHHHHHHTT-------TT--EEEEEETTTEEEEEEE-SSSEEEEEEE-TTT-SS--HHHHHHHHHTTS--S-S---EEEE-TT--EEEEEEEESSS--HHHHHHHHHHHHHHHHHHHHHHHHHS--